Protein AF-A0A4Q4ZUW3-F1 (afdb_monomer)

Sequence (209 aa):
MKPQIAISLSMAIAGAYGASCPPSITAQVPGPYHRGTMQALHKRLLSCPDVRSLDLSVAPEGCSAWPDRWNLPFRLAGGERYPALTSLTLGGYRFDHSDWEDVQPDKYGGILNWINFHGTEKYVRLWMDTPADRRHLRNLELWLEAMDWSALEVLELRGGVEGYFADLAPPHLTGLKHLAVEEGWKQNKSTIPRLLASLPDSVHLQSLA

Mean predicted aligned error: 9.5 Å

pLDDT: mean 78.44, std 19.1, range [25.56, 98.12]

Structure (mmCIF, N/CA/C/O backbone):
data_AF-A0A4Q4ZUW3-F1
#
_entry.id   AF-A0A4Q4ZUW3-F1
#
loop_
_atom_site.group_PDB
_atom_site.id
_atom_site.type_symbol
_atom_site.label_atom_id
_atom_site.label_alt_id
_atom_site.label_comp_id
_atom_site.label_asym_id
_atom_site.label_entity_id
_atom_site.label_seq_id
_atom_site.pdbx_PDB_ins_code
_atom_site.Cartn_x
_atom_site.Cartn_y
_atom_site.Cartn_z
_atom_site.occupancy
_atom_site.B_iso_or_equiv
_atom_site.auth_seq_id
_atom_site.auth_comp_id
_atom_site.auth_asym_id
_atom_site.auth_atom_id
_atom_site.pdbx_PDB_model_num
ATOM 1 N N . MET A 1 1 ? 35.147 -5.598 13.175 1.00 30.64 1 MET A N 1
ATOM 2 C CA . MET A 1 1 ? 34.026 -5.809 14.118 1.00 30.64 1 MET A CA 1
ATOM 3 C C . MET A 1 1 ? 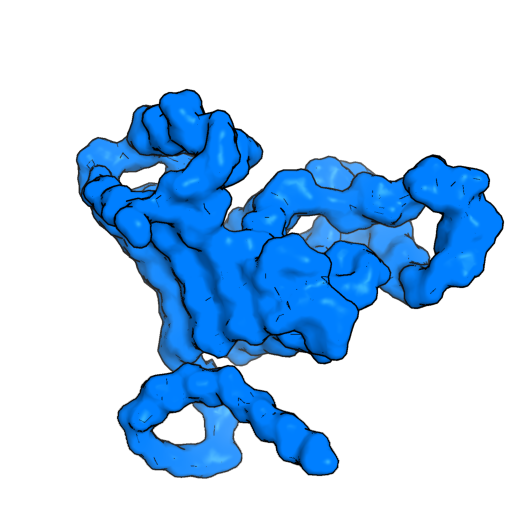32.810 -6.238 13.308 1.00 30.64 1 MET A C 1
ATOM 5 O O . MET A 1 1 ? 32.480 -5.544 12.359 1.00 30.64 1 MET A O 1
ATOM 9 N N . LYS A 1 2 ? 32.223 -7.409 13.587 1.00 25.56 2 LYS A N 1
ATOM 10 C CA . LYS A 1 2 ? 31.008 -7.896 12.905 1.00 25.56 2 LYS A CA 1
ATOM 11 C C . LYS A 1 2 ? 29.787 -7.232 13.557 1.00 25.56 2 LYS A C 1
ATOM 13 O O . LYS A 1 2 ? 29.623 -7.434 14.759 1.00 25.56 2 LYS A O 1
ATOM 18 N N . PRO A 1 3 ? 28.954 -6.466 12.835 1.00 28.84 3 PRO A N 1
ATOM 19 C CA . PRO A 1 3 ? 27.728 -5.941 13.410 1.00 28.84 3 PRO A CA 1
ATOM 20 C C . PRO A 1 3 ? 26.644 -7.025 13.386 1.00 28.84 3 PRO A C 1
ATOM 22 O O . PRO A 1 3 ? 26.459 -7.731 12.393 1.00 28.84 3 PRO A O 1
ATOM 25 N N . GLN A 1 4 ? 25.980 -7.182 14.526 1.00 27.62 4 GLN A N 1
ATOM 26 C CA . GLN A 1 4 ? 24.846 -8.072 14.726 1.00 27.62 4 GLN A CA 1
ATOM 27 C C . GLN A 1 4 ? 23.581 -7.420 14.161 1.00 27.62 4 GLN A C 1
ATOM 29 O O . GLN A 1 4 ? 23.338 -6.230 14.348 1.00 27.62 4 GLN A O 1
ATOM 34 N N . ILE A 1 5 ? 22.786 -8.225 13.463 1.00 33.31 5 ILE A N 1
ATOM 35 C CA . ILE A 1 5 ? 21.422 -7.906 13.048 1.00 33.31 5 ILE A CA 1
ATOM 36 C C . ILE A 1 5 ? 20.584 -7.739 14.320 1.00 33.31 5 ILE A C 1
ATOM 38 O O . ILE A 1 5 ? 20.458 -8.692 15.086 1.00 33.31 5 ILE A O 1
ATOM 42 N N . ALA A 1 6 ? 19.992 -6.567 14.534 1.00 29.17 6 ALA A N 1
ATOM 43 C CA . ALA A 1 6 ? 18.946 -6.388 15.533 1.00 29.17 6 ALA A CA 1
ATOM 44 C C . ALA A 1 6 ? 17.584 -6.454 14.832 1.00 29.17 6 ALA A C 1
ATOM 46 O O . ALA A 1 6 ? 16.955 -5.439 14.556 1.00 29.17 6 ALA A O 1
ATOM 47 N N . ILE A 1 7 ? 17.123 -7.671 14.533 1.00 34.56 7 ILE A N 1
ATOM 48 C CA . ILE A 1 7 ? 15.679 -7.917 14.532 1.00 34.56 7 ILE A CA 1
ATOM 49 C C . ILE A 1 7 ? 15.333 -7.918 16.015 1.00 34.56 7 ILE A C 1
ATOM 51 O O . ILE A 1 7 ? 15.602 -8.902 16.707 1.00 34.56 7 ILE A O 1
ATOM 55 N N . SER A 1 8 ? 14.847 -6.791 16.531 1.00 30.67 8 SER A N 1
ATOM 56 C CA . SER A 1 8 ? 14.329 -6.761 17.892 1.00 30.67 8 SER A CA 1
ATOM 57 C C . SER A 1 8 ? 13.034 -7.564 17.892 1.00 30.67 8 SER A C 1
ATOM 59 O O . SER A 1 8 ? 11.957 -7.051 17.606 1.00 30.67 8 SER A O 1
ATOM 61 N N . LEU A 1 9 ? 13.150 -8.869 18.142 1.00 34.69 9 LEU A N 1
ATOM 62 C CA . LEU A 1 9 ? 12.031 -9.620 18.668 1.00 34.69 9 LEU A CA 1
ATOM 63 C C . LEU A 1 9 ? 11.800 -9.085 20.077 1.00 34.69 9 LEU A C 1
ATOM 65 O O . LEU A 1 9 ? 12.619 -9.320 20.967 1.00 34.69 9 LEU A O 1
ATOM 69 N N . SER A 1 10 ? 10.666 -8.438 20.315 1.00 31.55 10 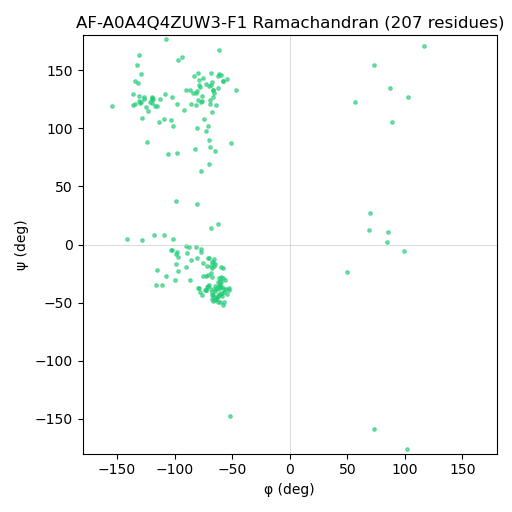SER A N 1
ATOM 70 C CA . SER A 1 10 ? 10.088 -8.422 21.655 1.00 31.55 10 SER A CA 1
ATOM 71 C C . SER A 1 10 ? 9.702 -9.867 21.999 1.00 31.55 10 SER A C 1
ATOM 73 O O . SER A 1 10 ? 8.568 -10.296 21.811 1.00 31.55 10 SER A O 1
ATOM 75 N N . MET A 1 11 ? 10.692 -10.664 22.412 1.00 34.44 11 MET A N 1
ATOM 76 C CA . MET A 1 11 ? 10.509 -12.015 22.923 1.00 34.44 11 MET A CA 1
ATOM 77 C C . MET A 1 11 ? 9.928 -11.924 24.330 1.00 34.44 11 MET A C 1
ATOM 79 O O . MET A 1 11 ? 10.649 -11.656 25.288 1.00 34.44 11 MET A O 1
ATOM 83 N N . ALA A 1 12 ? 8.658 -12.282 24.476 1.00 29.61 12 ALA A N 1
ATOM 84 C CA . ALA A 1 12 ? 8.252 -13.046 25.646 1.00 29.61 12 ALA A CA 1
ATOM 85 C C . ALA A 1 12 ? 8.583 -14.532 25.376 1.00 29.61 12 ALA A C 1
ATOM 87 O O . ALA A 1 12 ? 7.755 -15.292 24.902 1.00 29.61 12 ALA A O 1
ATOM 88 N N . ILE A 1 13 ? 9.858 -14.859 25.621 1.00 39.19 13 ILE A N 1
ATOM 89 C CA . ILE A 1 13 ? 10.461 -16.134 26.056 1.00 39.19 13 ILE A CA 1
ATOM 90 C C . ILE A 1 13 ? 10.252 -17.437 25.235 1.00 39.19 13 ILE A C 1
ATOM 92 O O . ILE A 1 13 ? 9.176 -18.014 25.167 1.00 39.19 13 ILE A O 1
ATOM 96 N N . ALA A 1 14 ? 11.427 -17.971 24.854 1.00 31.58 14 ALA A N 1
ATOM 97 C CA . ALA A 1 14 ? 11.859 -19.375 24.738 1.00 31.58 14 ALA A CA 1
ATOM 98 C C . ALA A 1 14 ? 11.653 -20.153 23.425 1.00 31.58 14 ALA A C 1
ATOM 100 O O . ALA A 1 14 ? 10.629 -20.776 23.190 1.00 31.58 14 ALA A O 1
ATOM 101 N N . GLY A 1 15 ? 12.780 -20.333 22.725 1.00 28.36 15 GLY A N 1
ATOM 102 C CA . GLY A 1 15 ? 13.284 -21.683 22.464 1.00 28.36 15 GLY A CA 1
ATOM 103 C C . GLY A 1 15 ? 13.049 -22.267 21.070 1.00 28.36 15 GLY A C 1
ATOM 104 O O . GLY A 1 15 ? 11.925 -22.449 20.632 1.00 28.36 15 GLY A O 1
ATOM 105 N N . ALA A 1 16 ? 14.163 -22.712 20.485 1.00 32.84 16 ALA A N 1
ATOM 106 C CA . ALA A 1 16 ? 14.294 -23.676 19.393 1.00 32.84 16 ALA A CA 1
ATOM 107 C C . ALA A 1 16 ? 14.225 -23.160 17.945 1.00 32.84 16 ALA A C 1
ATOM 109 O O . ALA A 1 16 ? 13.352 -22.410 17.524 1.00 32.84 16 ALA A O 1
ATOM 110 N N . TYR A 1 17 ? 15.177 -23.675 17.164 1.00 42.12 17 TYR A N 1
ATOM 111 C CA . TYR A 1 17 ? 15.076 -23.895 15.729 1.00 42.12 17 TYR A CA 1
ATOM 112 C C . TYR A 1 17 ? 13.781 -24.667 15.422 1.00 42.12 17 TYR A C 1
ATOM 114 O O . TYR A 1 17 ? 13.750 -25.892 15.377 1.00 42.12 17 TYR A O 1
ATOM 122 N N . GLY A 1 18 ? 12.708 -23.916 15.238 1.00 40.78 18 GLY A N 1
ATOM 123 C CA . GLY A 1 18 ? 11.420 -24.322 14.712 1.00 40.78 18 GLY A CA 1
ATOM 124 C C . GLY A 1 18 ? 10.829 -23.050 14.134 1.00 40.78 18 GLY A C 1
ATOM 125 O O . GLY A 1 18 ? 10.734 -22.043 14.828 1.00 40.78 18 GLY A O 1
ATOM 126 N N . ALA A 1 19 ? 10.559 -23.039 12.834 1.00 55.22 19 ALA A N 1
ATOM 127 C CA . ALA A 1 19 ? 10.111 -21.863 12.105 1.00 55.22 19 ALA A CA 1
ATOM 128 C C . ALA A 1 19 ? 8.675 -21.473 12.503 1.00 55.22 19 ALA A C 1
ATOM 130 O O . ALA A 1 19 ? 7.752 -21.622 11.714 1.00 55.22 19 ALA A O 1
ATOM 131 N N . SER A 1 20 ? 8.465 -20.992 13.728 1.00 69.50 20 SER A N 1
ATOM 132 C CA . SER A 1 20 ? 7.204 -20.369 14.112 1.00 69.50 20 SER A CA 1
ATOM 133 C C . SER A 1 20 ? 7.196 -18.938 13.593 1.00 69.50 20 SER A C 1
ATOM 135 O O . SER A 1 20 ? 8.109 -18.144 13.858 1.00 69.50 20 SER A O 1
ATOM 137 N N . CYS A 1 21 ? 6.172 -18.610 12.824 1.00 81.62 21 CYS A N 1
ATOM 138 C CA . CYS A 1 21 ? 5.954 -17.257 12.359 1.00 81.62 21 CYS A CA 1
ATOM 139 C C . CYS A 1 21 ? 5.556 -16.368 13.539 1.00 81.62 21 CYS A C 1
ATOM 141 O O . CYS A 1 21 ? 4.625 -16.710 14.265 1.00 81.62 21 CYS A O 1
ATOM 143 N N . PRO A 1 22 ? 6.279 -15.261 13.791 1.00 87.50 22 PRO A N 1
ATOM 144 C CA . PRO A 1 22 ? 5.919 -14.365 14.870 1.00 87.50 22 PRO A CA 1
ATOM 145 C C . PRO A 1 22 ? 4.596 -13.674 14.518 1.00 87.50 22 PRO A C 1
ATOM 147 O O . PRO A 1 22 ? 4.361 -13.380 13.345 1.00 87.50 22 PRO A O 1
ATOM 150 N N . PRO A 1 23 ? 3.754 -13.351 15.509 1.00 89.69 23 PRO A N 1
ATOM 151 C CA . PRO A 1 23 ? 2.516 -12.612 15.266 1.00 89.69 23 PRO A CA 1
ATOM 152 C C . PRO A 1 23 ? 2.778 -11.159 14.836 1.00 89.69 23 PRO A C 1
ATOM 154 O O . PRO A 1 23 ? 1.898 -10.520 14.268 1.00 89.69 23 PRO A O 1
ATOM 157 N N . SER A 1 24 ? 3.981 -10.633 15.083 1.00 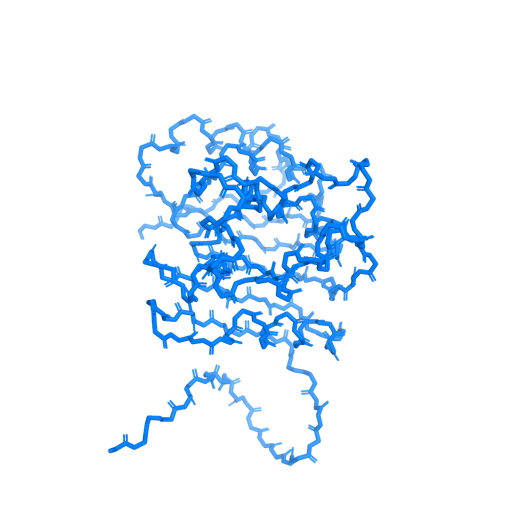92.38 24 SER A N 1
ATOM 158 C CA . SER A 1 24 ? 4.387 -9.277 14.715 1.00 92.38 24 SER A CA 1
ATOM 159 C C . SER A 1 24 ? 5.778 -9.273 14.085 1.00 92.38 24 SER A C 1
ATOM 161 O O . SER A 1 24 ? 6.669 -10.007 14.525 1.00 92.38 24 SER A O 1
ATOM 163 N N . ILE A 1 25 ? 5.966 -8.444 13.061 1.00 91.69 25 ILE A N 1
ATOM 164 C CA . ILE A 1 25 ? 7.249 -8.205 12.404 1.00 91.69 25 ILE A CA 1
ATOM 165 C C . ILE A 1 25 ? 7.595 -6.725 12.540 1.00 91.69 25 ILE A C 1
ATOM 167 O O . ILE A 1 25 ? 6.826 -5.865 12.127 1.00 91.69 25 ILE A O 1
ATOM 171 N N . THR A 1 26 ? 8.793 -6.438 13.044 1.00 90.62 26 THR A N 1
ATOM 172 C CA . THR A 1 26 ? 9.379 -5.095 13.008 1.00 90.62 26 THR A CA 1
ATOM 173 C C . THR A 1 26 ? 10.582 -5.109 12.076 1.00 90.62 26 THR A C 1
ATOM 175 O O . THR A 1 26 ? 11.498 -5.919 12.239 1.00 90.62 26 THR A O 1
ATOM 178 N N . ALA A 1 27 ? 10.576 -4.221 11.088 1.00 85.75 27 ALA A N 1
ATOM 179 C CA . ALA A 1 27 ? 11.617 -4.082 10.087 1.00 85.75 27 ALA A CA 1
ATOM 180 C C . ALA A 1 27 ? 12.068 -2.622 10.012 1.00 85.75 27 ALA A C 1
ATOM 182 O O . ALA A 1 27 ? 11.369 -1.757 9.490 1.00 85.75 27 ALA A O 1
ATOM 183 N N . GLN A 1 28 ? 13.278 -2.363 10.501 1.00 82.31 28 GLN A N 1
ATOM 184 C CA . GLN A 1 28 ? 13.959 -1.101 10.265 1.00 82.31 28 GLN A CA 1
ATOM 185 C C . GLN A 1 28 ? 14.924 -1.289 9.107 1.00 82.31 28 GLN A C 1
ATOM 187 O O . GLN A 1 28 ? 15.810 -2.144 9.150 1.00 82.31 28 GLN A O 1
ATOM 192 N N . VAL A 1 29 ? 14.729 -0.501 8.064 1.00 75.31 29 VAL A N 1
ATOM 193 C CA . VAL A 1 29 ? 15.540 -0.530 6.860 1.00 75.31 29 VAL A CA 1
ATOM 194 C C . VAL A 1 29 ? 16.491 0.666 6.976 1.00 75.31 29 VAL A C 1
ATOM 196 O O . VAL A 1 29 ? 16.051 1.811 6.844 1.00 75.31 29 VAL A O 1
ATOM 199 N N . PRO A 1 30 ? 17.768 0.445 7.345 1.00 64.19 30 PRO A N 1
ATOM 200 C CA . PRO A 1 30 ? 18.739 1.524 7.457 1.00 64.19 30 PRO A CA 1
ATOM 201 C C . PRO A 1 30 ? 19.238 1.863 6.049 1.00 64.19 30 PRO A C 1
ATOM 203 O O . PRO A 1 30 ? 19.309 0.954 5.231 1.00 64.19 30 PRO A O 1
ATOM 206 N N . GLY A 1 31 ? 19.571 3.133 5.786 1.00 59.91 31 GLY A N 1
ATOM 207 C CA . GLY A 1 31 ? 19.818 3.734 4.460 1.00 59.91 31 GLY A CA 1
ATOM 208 C C . GLY A 1 31 ? 20.828 3.043 3.501 1.00 59.91 31 GLY A C 1
ATOM 209 O O . GLY A 1 31 ? 20.952 1.822 3.469 1.00 59.91 31 GLY A O 1
ATOM 210 N N . PRO A 1 32 ? 21.576 3.773 2.652 1.00 51.25 32 PRO A N 1
ATOM 211 C CA . PRO A 1 32 ? 22.003 3.307 1.315 1.00 51.25 32 PRO A CA 1
ATOM 212 C C . PRO A 1 32 ? 23.028 2.151 1.220 1.00 51.25 32 PRO A C 1
ATOM 214 O O . PRO A 1 32 ? 23.556 1.881 0.142 1.00 51.25 32 PRO A O 1
ATOM 217 N N . TYR A 1 33 ? 23.293 1.409 2.296 1.00 53.25 33 TYR A N 1
ATOM 218 C CA . TYR A 1 33 ? 24.292 0.340 2.353 1.00 53.25 33 TYR A CA 1
ATOM 219 C C . TYR A 1 33 ? 23.773 -1.006 2.894 1.00 53.25 33 TYR A C 1
ATOM 221 O O . TYR A 1 33 ? 24.551 -1.957 2.987 1.00 53.25 33 TYR A O 1
ATOM 229 N N . HIS A 1 34 ? 22.473 -1.144 3.186 1.00 55.38 34 HIS A N 1
ATOM 230 C CA . HIS A 1 34 ? 21.898 -2.372 3.757 1.00 55.38 34 HIS A CA 1
ATOM 231 C C . HIS A 1 34 ? 21.093 -3.191 2.744 1.00 55.38 34 HIS A C 1
ATOM 233 O O . HIS A 1 34 ? 19.865 -3.228 2.741 1.00 55.38 34 HIS A O 1
ATOM 239 N N . ARG A 1 35 ? 21.815 -3.918 1.885 1.00 54.41 35 ARG A N 1
ATOM 240 C CA . ARG A 1 35 ? 21.204 -4.800 0.880 1.00 54.41 35 ARG A CA 1
ATOM 241 C C . ARG A 1 35 ? 20.382 -5.920 1.533 1.00 54.41 35 ARG A C 1
ATOM 243 O O . ARG A 1 35 ? 20.868 -6.612 2.422 1.00 54.41 35 ARG A O 1
ATOM 250 N N . GLY A 1 36 ? 19.182 -6.159 1.003 1.00 60.88 36 GLY A N 1
ATOM 251 C CA . GLY A 1 36 ? 18.412 -7.386 1.237 1.00 60.88 36 GLY A CA 1
ATOM 252 C C . GLY A 1 36 ? 17.309 -7.308 2.294 1.00 60.88 36 GLY A C 1
ATOM 253 O O . GLY A 1 36 ? 16.541 -8.259 2.404 1.00 60.88 36 GLY A O 1
ATOM 254 N N . THR A 1 37 ? 17.164 -6.201 3.025 1.00 70.69 37 THR A N 1
ATOM 255 C CA . THR A 1 37 ? 16.157 -6.093 4.096 1.00 70.69 37 THR A CA 1
ATOM 256 C C . THR A 1 37 ? 14.718 -6.141 3.561 1.00 70.69 37 THR A C 1
ATOM 258 O O . THR A 1 37 ? 13.919 -6.929 4.062 1.00 70.69 37 THR A O 1
ATOM 261 N N . MET A 1 38 ? 14.396 -5.406 2.486 1.00 81.12 38 MET A N 1
ATOM 262 C CA . MET A 1 38 ? 13.059 -5.462 1.861 1.00 81.12 38 MET A CA 1
ATOM 263 C C . MET A 1 38 ? 12.758 -6.834 1.249 1.00 81.12 38 MET A C 1
ATOM 265 O O . MET A 1 38 ? 11.654 -7.353 1.388 1.00 81.12 38 MET A O 1
ATOM 269 N N . GLN A 1 39 ? 13.758 -7.473 0.634 1.00 80.94 39 GLN A N 1
ATOM 270 C CA . GLN A 1 39 ? 13.603 -8.813 0.068 1.00 80.94 39 GLN A CA 1
ATOM 271 C C . GLN A 1 39 ? 13.405 -9.877 1.157 1.00 80.94 39 GLN A C 1
ATOM 273 O O . GLN A 1 39 ? 12.614 -10.803 0.980 1.00 80.94 39 GLN A O 1
ATOM 278 N N . ALA A 1 40 ? 14.109 -9.759 2.285 1.00 82.50 40 ALA A N 1
ATOM 279 C CA . ALA A 1 40 ? 13.934 -10.640 3.431 1.00 82.50 40 ALA A CA 1
ATOM 280 C C . ALA A 1 40 ? 12.551 -10.456 4.072 1.00 82.50 40 ALA A C 1
ATOM 282 O O . ALA A 1 40 ? 11.888 -11.453 4.356 1.00 82.50 40 ALA A O 1
ATOM 283 N N . LEU A 1 41 ? 12.092 -9.209 4.233 1.00 87.31 41 LEU A N 1
ATOM 284 C CA . LEU A 1 41 ? 10.750 -8.901 4.728 1.00 87.31 41 LEU A CA 1
ATOM 285 C C . LEU A 1 41 ? 9.667 -9.482 3.813 1.00 87.31 41 LEU A C 1
ATOM 287 O O . LEU A 1 41 ? 8.789 -10.198 4.282 1.00 87.31 41 LEU A O 1
ATOM 291 N N . HIS A 1 42 ? 9.772 -9.250 2.507 1.00 89.75 42 HIS A N 1
ATOM 292 C CA . HIS A 1 42 ? 8.855 -9.800 1.511 1.00 89.75 42 HIS A CA 1
ATOM 293 C C . HIS A 1 42 ? 8.792 -11.333 1.564 1.00 89.75 42 HIS A C 1
ATOM 295 O O . HIS A 1 42 ? 7.715 -11.907 1.707 1.00 89.75 42 HIS A O 1
ATOM 301 N N . LYS A 1 43 ? 9.947 -12.016 1.568 1.00 90.25 43 LYS A N 1
ATOM 302 C CA . LYS A 1 43 ? 10.003 -13.480 1.733 1.00 90.25 43 LYS A CA 1
ATOM 303 C C . LYS A 1 43 ? 9.374 -13.941 3.047 1.00 90.25 43 LYS A C 1
ATOM 305 O O . LYS A 1 43 ? 8.758 -15.005 3.091 1.00 90.25 43 LYS A O 1
ATOM 310 N N . ARG A 1 44 ? 9.532 -13.167 4.124 1.00 90.25 44 ARG A N 1
ATOM 311 C CA . ARG A 1 44 ? 8.933 -13.479 5.423 1.00 90.25 44 ARG A CA 1
ATOM 312 C C . ARG A 1 44 ? 7.413 -13.366 5.371 1.00 90.25 44 ARG A C 1
ATOM 314 O O . ARG A 1 44 ? 6.754 -14.301 5.799 1.00 90.25 44 ARG A O 1
ATOM 321 N N . LEU A 1 45 ? 6.867 -12.292 4.805 1.00 93.19 45 LEU A N 1
ATOM 322 C CA . LEU A 1 45 ? 5.420 -12.111 4.649 1.00 93.19 45 LEU A CA 1
ATOM 323 C C . LEU A 1 45 ? 4.796 -13.202 3.768 1.00 93.19 45 LEU A C 1
ATOM 325 O O . LEU A 1 45 ? 3.741 -13.719 4.109 1.00 93.19 45 LEU A O 1
ATOM 329 N N . LEU A 1 46 ? 5.483 -13.638 2.706 1.00 93.88 46 LEU A N 1
ATOM 330 C CA . LEU A 1 46 ? 5.027 -14.760 1.873 1.00 93.88 46 LEU A CA 1
ATOM 331 C C . LEU A 1 46 ? 5.047 -16.120 2.588 1.00 93.88 46 LEU A C 1
ATOM 333 O O . LEU A 1 46 ? 4.297 -17.019 2.222 1.00 93.88 46 LEU A O 1
ATOM 337 N N . SER A 1 47 ? 5.934 -16.306 3.568 1.00 93.12 47 SER A N 1
ATOM 338 C CA . SER A 1 47 ? 6.106 -17.589 4.268 1.00 93.12 47 SER A CA 1
ATOM 339 C C . SER A 1 47 ? 5.379 -17.66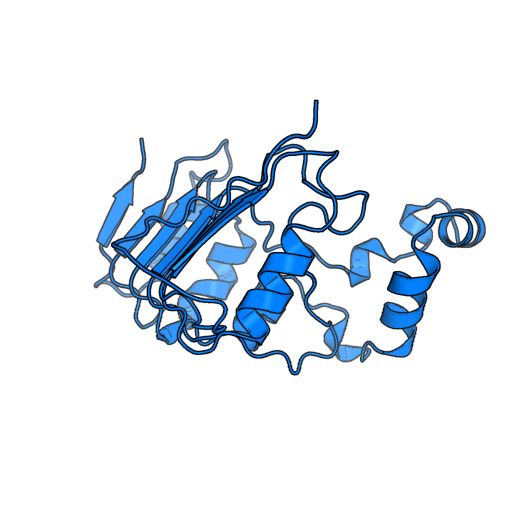4 5.608 1.00 93.12 47 SER A C 1
ATOM 341 O O . SER A 1 47 ? 5.326 -18.741 6.198 1.00 93.12 47 SER A O 1
ATOM 343 N N . CYS A 1 48 ? 4.821 -16.549 6.087 1.00 92.88 48 CYS A N 1
ATOM 344 C CA . CYS A 1 48 ? 4.237 -16.451 7.415 1.00 92.88 48 CYS A CA 1
ATOM 345 C C . CYS A 1 48 ? 2.776 -15.989 7.406 1.00 92.88 48 CYS A C 1
ATOM 347 O O . CYS A 1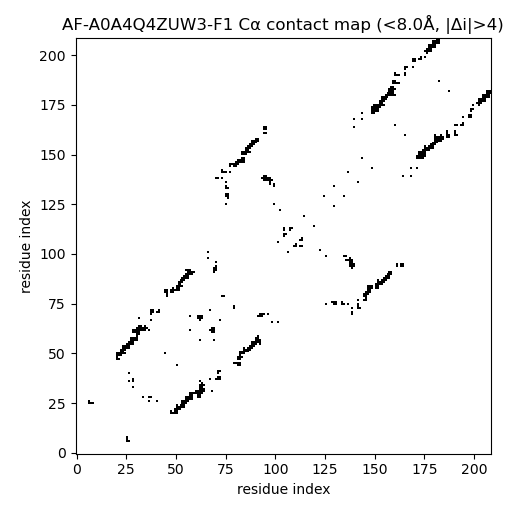 48 ? 2.520 -14.796 7.569 1.00 92.88 48 CYS A O 1
ATOM 349 N N . PRO A 1 49 ? 1.813 -16.924 7.291 1.00 91.00 49 PRO A N 1
ATOM 350 C CA . PRO A 1 49 ? 0.388 -16.596 7.206 1.00 91.00 49 PRO A CA 1
ATOM 351 C C . PRO A 1 49 ? -0.217 -16.102 8.531 1.00 91.00 49 PRO A C 1
ATOM 353 O O . PRO A 1 49 ? -1.266 -15.466 8.519 1.00 91.00 49 PRO A O 1
ATOM 356 N N . ASP A 1 50 ? 0.437 -16.370 9.664 1.00 91.38 50 ASP A N 1
ATOM 357 C CA . ASP A 1 50 ? -0.083 -16.033 10.998 1.00 91.38 50 ASP A CA 1
ATOM 358 C C . ASP A 1 50 ? 0.339 -14.644 11.500 1.00 91.38 50 ASP A C 1
ATOM 360 O O . ASP A 1 50 ? -0.036 -14.241 12.603 1.00 91.38 50 ASP A O 1
ATOM 364 N N . VAL A 1 51 ? 1.134 -13.902 10.722 1.00 94.56 51 VAL A N 1
ATOM 365 C CA . VAL A 1 51 ? 1.534 -12.536 11.089 1.00 94.56 51 VAL A CA 1
ATOM 366 C C . VAL A 1 51 ? 0.298 -11.646 11.068 1.00 94.56 51 VAL A C 1
ATOM 368 O O . VAL A 1 51 ? -0.486 -11.665 10.126 1.00 94.56 51 VAL A O 1
ATOM 371 N N . ARG A 1 52 ? 0.133 -10.842 12.113 1.00 96.44 52 ARG A N 1
ATOM 372 C CA . ARG A 1 52 ? -0.983 -9.903 12.271 1.00 96.44 52 ARG A CA 1
ATOM 373 C C . ARG A 1 52 ? -0.537 -8.451 12.269 1.00 96.44 52 ARG A C 1
ATOM 375 O O . ARG A 1 52 ? -1.344 -7.583 11.948 1.00 96.44 52 ARG A O 1
ATOM 382 N N . SER A 1 53 ? 0.732 -8.194 12.575 1.00 97.19 53 SER A N 1
ATOM 383 C CA . SER A 1 53 ? 1.256 -6.836 12.683 1.00 97.19 53 SER A CA 1
ATOM 384 C C . SER A 1 53 ? 2.558 -6.657 11.913 1.00 97.19 53 SER A C 1
ATOM 386 O O . SER A 1 53 ? 3.444 -7.513 11.970 1.00 97.19 53 SER A O 1
ATOM 388 N N . LEU A 1 54 ? 2.687 -5.519 11.234 1.00 96.12 54 LEU A N 1
ATOM 389 C CA . LEU A 1 54 ? 3.917 -5.087 10.575 1.00 96.12 54 LEU A CA 1
ATOM 390 C C . LEU A 1 54 ? 4.242 -3.643 10.968 1.00 96.12 54 LEU A C 1
ATOM 392 O O . LEU A 1 54 ? 3.454 -2.752 10.677 1.00 96.12 54 LEU A O 1
ATOM 396 N N . ASP A 1 55 ? 5.416 -3.413 11.556 1.00 95.12 55 ASP A N 1
ATOM 397 C CA . ASP A 1 55 ? 6.030 -2.083 11.670 1.00 95.12 55 ASP A CA 1
ATOM 398 C C . ASP A 1 55 ? 7.238 -2.022 10.734 1.00 95.12 55 ASP A C 1
ATOM 400 O O . ASP A 1 55 ? 8.256 -2.681 10.964 1.00 95.12 55 ASP A O 1
ATOM 404 N N . LEU A 1 56 ? 7.100 -1.270 9.646 1.00 91.00 56 LEU A N 1
ATOM 405 C CA . LEU A 1 56 ? 8.130 -1.060 8.642 1.00 91.00 56 LEU A CA 1
ATOM 406 C C . LEU A 1 56 ? 8.542 0.411 8.635 1.00 91.00 56 LEU A C 1
ATOM 408 O O . LEU A 1 56 ? 7.750 1.287 8.307 1.00 91.00 56 LEU A O 1
ATOM 412 N N . SER A 1 57 ? 9.814 0.674 8.914 1.00 87.69 57 SER A N 1
ATOM 413 C CA . SER A 1 57 ? 10.399 2.014 8.832 1.00 87.69 57 SER A CA 1
ATOM 414 C C . SER A 1 57 ? 11.589 2.017 7.874 1.00 87.69 57 SER A C 1
ATOM 416 O O . SER A 1 57 ? 12.608 1.373 8.130 1.00 87.69 57 SER A O 1
ATOM 418 N N . VAL A 1 58 ? 11.457 2.743 6.766 1.00 82.25 58 VAL A N 1
ATOM 419 C CA . VAL A 1 58 ? 12.465 2.915 5.718 1.00 82.25 58 VAL A CA 1
ATOM 420 C C . VAL A 1 58 ? 13.127 4.281 5.875 1.00 82.25 58 VAL A C 1
ATOM 422 O O . VAL A 1 58 ? 12.450 5.306 5.922 1.00 82.25 58 VAL A O 1
ATOM 425 N N . ALA A 1 59 ? 14.459 4.306 5.945 1.00 73.69 59 ALA A N 1
ATOM 426 C CA . ALA A 1 59 ? 15.206 5.557 6.027 1.00 73.69 59 ALA A CA 1
ATOM 427 C C . ALA A 1 59 ? 14.979 6.455 4.785 1.00 73.69 59 ALA A C 1
ATOM 429 O O . ALA A 1 59 ? 14.864 5.926 3.671 1.00 73.69 59 ALA A O 1
ATOM 430 N N . PRO A 1 60 ? 14.986 7.798 4.934 1.00 65.81 60 PRO A N 1
ATOM 431 C CA . PRO A 1 60 ? 14.774 8.742 3.829 1.00 65.81 60 PRO A CA 1
ATOM 432 C C . PRO A 1 60 ? 15.703 8.508 2.634 1.00 65.81 60 PRO A C 1
ATOM 434 O O . PRO A 1 60 ? 15.294 8.611 1.479 1.00 65.81 60 PRO A O 1
ATOM 437 N N . GLU A 1 61 ? 16.953 8.134 2.901 1.00 58.81 61 GLU A N 1
ATOM 438 C CA . GLU A 1 61 ? 17.978 7.899 1.886 1.00 58.81 61 GLU A CA 1
ATOM 439 C C . GLU A 1 61 ? 17.741 6.621 1.055 1.00 58.81 61 GLU A C 1
ATOM 441 O O . GLU A 1 61 ? 18.386 6.429 0.016 1.00 58.81 61 GLU A O 1
ATOM 446 N N . GLY A 1 62 ? 16.802 5.765 1.475 1.00 57.31 62 GLY A N 1
ATOM 447 C CA . GLY A 1 62 ? 16.495 4.490 0.834 1.00 57.31 62 GLY A CA 1
ATOM 448 C C . GLY A 1 62 ? 17.565 3.436 1.090 1.00 57.31 62 GLY A C 1
ATOM 449 O O . GLY A 1 62 ? 18.723 3.737 1.369 1.00 57.31 62 GLY A O 1
ATOM 450 N N . CYS A 1 63 ? 17.175 2.168 1.033 1.00 53.12 63 CYS A N 1
ATOM 451 C CA . CYS A 1 63 ? 17.944 1.102 1.681 1.00 53.12 63 CYS A CA 1
ATOM 452 C C . CYS A 1 63 ? 18.513 0.043 0.743 1.00 53.12 63 CYS A C 1
ATOM 454 O O . CYS A 1 63 ? 19.064 -0.961 1.186 1.00 53.12 63 CYS A O 1
ATOM 456 N N . SER A 1 64 ? 18.423 0.242 -0.564 1.00 49.97 64 SER A N 1
ATOM 457 C CA . SER A 1 64 ? 19.061 -0.650 -1.524 1.00 49.97 64 SER A CA 1
ATOM 458 C C . SER A 1 64 ? 19.858 0.141 -2.548 1.00 49.97 64 SER A C 1
ATOM 460 O O . SER A 1 64 ? 19.665 1.339 -2.759 1.00 49.97 64 SER A O 1
ATOM 462 N N . ALA A 1 65 ? 20.753 -0.551 -3.251 1.00 49.88 65 ALA A N 1
ATOM 463 C CA . ALA A 1 65 ? 21.141 -0.049 -4.557 1.00 49.88 65 ALA A CA 1
ATOM 464 C C . ALA A 1 65 ? 19.860 0.140 -5.384 1.00 49.88 65 ALA A C 1
ATOM 466 O O . ALA A 1 65 ? 18.910 -0.636 -5.257 1.00 49.88 65 ALA A O 1
ATOM 467 N N . TRP A 1 66 ? 19.826 1.200 -6.186 1.00 50.38 66 TRP A N 1
ATOM 468 C CA . TRP A 1 66 ? 18.750 1.410 -7.150 1.00 50.38 66 TRP A CA 1
ATOM 469 C C . TRP A 1 66 ? 18.498 0.093 -7.930 1.00 50.38 66 TRP A C 1
ATOM 471 O O . TRP A 1 66 ? 19.491 -0.529 -8.328 1.00 50.38 66 TRP A O 1
ATOM 481 N N . PRO A 1 67 ? 17.243 -0.376 -8.098 1.00 52.28 67 PRO A N 1
ATOM 482 C CA . PRO A 1 67 ? 15.967 0.348 -7.936 1.00 52.28 67 PRO A CA 1
ATOM 483 C C . PRO A 1 67 ? 15.194 0.164 -6.610 1.00 52.28 67 PRO A C 1
ATOM 485 O O . PRO A 1 67 ? 14.339 0.989 -6.321 1.00 52.28 67 PRO A O 1
ATOM 488 N N . ASP A 1 68 ? 15.469 -0.856 -5.789 1.00 56.25 68 ASP A N 1
ATOM 489 C CA . ASP A 1 68 ? 14.537 -1.347 -4.734 1.00 56.25 68 ASP A CA 1
ATOM 490 C C . ASP A 1 68 ? 14.521 -0.534 -3.419 1.00 56.25 68 ASP A C 1
ATOM 492 O O . ASP A 1 68 ? 14.464 -1.078 -2.311 1.00 56.25 68 ASP A O 1
ATOM 496 N N . ARG A 1 69 ? 14.701 0.784 -3.516 1.00 63.66 69 ARG A N 1
ATOM 497 C CA . ARG A 1 69 ? 15.173 1.605 -2.394 1.00 63.66 69 ARG A CA 1
ATOM 498 C C . ARG A 1 69 ? 14.140 1.784 -1.282 1.00 63.66 69 ARG A C 1
ATOM 500 O O . ARG A 1 69 ? 14.558 2.001 -0.143 1.00 63.66 69 ARG A O 1
ATOM 507 N N . TRP A 1 70 ? 12.845 1.689 -1.593 1.00 68.50 70 TRP A N 1
ATOM 508 C CA . TRP A 1 70 ? 11.767 2.057 -0.662 1.00 68.50 70 TRP A CA 1
ATOM 509 C C . TRP A 1 70 ? 10.528 1.152 -0.688 1.00 68.50 70 TRP A C 1
ATOM 511 O O . TRP A 1 70 ? 9.552 1.447 -0.003 1.00 68.50 70 TRP A O 1
ATOM 521 N N . ASN A 1 71 ? 10.539 0.067 -1.463 1.00 78.06 71 ASN A N 1
ATOM 522 C CA . ASN A 1 71 ? 9.342 -0.721 -1.742 1.00 78.06 71 ASN A CA 1
ATOM 523 C C . ASN A 1 71 ? 9.554 -2.226 -1.579 1.00 78.06 71 ASN A C 1
ATOM 525 O O . ASN A 1 71 ? 10.670 -2.742 -1.658 1.00 78.06 71 ASN A O 1
ATOM 529 N N . LEU A 1 72 ? 8.460 -2.935 -1.296 1.00 87.38 72 LEU A N 1
ATOM 530 C CA . LEU A 1 72 ? 8.468 -4.392 -1.304 1.00 87.38 72 LEU A CA 1
ATOM 531 C C . LEU A 1 72 ? 8.598 -4.852 -2.766 1.00 87.38 72 LEU A C 1
ATOM 533 O O . LEU A 1 72 ? 7.932 -4.281 -3.630 1.00 87.38 72 LEU A O 1
ATOM 537 N N . PRO A 1 73 ? 9.440 -5.858 -3.061 1.00 85.00 73 PRO A N 1
ATOM 538 C CA . PRO A 1 73 ? 9.697 -6.322 -4.422 1.00 85.00 73 PRO A CA 1
ATOM 539 C C . PRO A 1 73 ? 8.546 -7.196 -4.942 1.00 85.00 73 PRO A C 1
ATOM 541 O O . PRO A 1 73 ? 8.731 -8.386 -5.189 1.00 85.00 73 PRO A O 1
ATOM 544 N N . PHE A 1 74 ? 7.354 -6.611 -5.071 1.00 87.44 74 PHE A N 1
ATOM 545 C CA . PHE A 1 74 ? 6.186 -7.295 -5.610 1.00 87.44 74 PHE A CA 1
ATOM 546 C C . PHE A 1 74 ? 6.415 -7.727 -7.056 1.00 87.44 74 PHE A C 1
ATOM 548 O O . PHE A 1 74 ? 7.029 -7.023 -7.863 1.00 87.44 74 PHE A O 1
ATOM 555 N N . ARG A 1 75 ? 5.860 -8.878 -7.423 1.00 86.75 75 ARG A N 1
ATOM 556 C CA . ARG A 1 75 ? 5.833 -9.316 -8.817 1.00 86.75 75 ARG A CA 1
ATOM 557 C C . ARG A 1 75 ? 4.759 -8.544 -9.567 1.00 86.75 75 ARG A C 1
ATOM 559 O O . ARG A 1 75 ? 3.579 -8.676 -9.260 1.00 86.75 75 ARG A O 1
ATOM 566 N N . LEU A 1 76 ? 5.139 -7.844 -10.639 1.00 86.31 76 LEU A N 1
ATOM 567 C CA . LEU A 1 76 ? 4.162 -7.187 -11.517 1.00 86.31 76 LEU A CA 1
ATOM 568 C C . LEU A 1 76 ? 3.153 -8.169 -12.115 1.00 86.31 76 LEU A C 1
ATOM 570 O O . LEU A 1 76 ? 2.014 -7.790 -12.340 1.00 86.31 76 LEU A O 1
ATOM 574 N N . ALA A 1 77 ? 3.523 -9.436 -12.319 1.00 84.69 77 ALA A N 1
ATOM 575 C CA . ALA A 1 77 ? 2.595 -10.486 -12.748 1.00 84.69 77 ALA A CA 1
ATOM 576 C C . ALA A 1 77 ? 1.508 -10.830 -11.702 1.00 84.69 77 ALA A C 1
ATOM 578 O O . ALA A 1 77 ? 0.544 -11.514 -12.035 1.00 84.69 77 ALA A O 1
ATOM 579 N N . GLY A 1 78 ? 1.646 -10.362 -10.457 1.00 85.88 78 GLY A N 1
ATOM 580 C CA . GLY A 1 78 ? 0.756 -10.684 -9.346 1.00 85.88 78 GLY A CA 1
ATOM 581 C C . GLY A 1 78 ? 0.937 -12.115 -8.827 1.00 85.88 78 GLY A C 1
ATOM 582 O O . GLY A 1 78 ? 1.975 -12.755 -9.021 1.00 85.88 78 GLY A O 1
ATOM 583 N N . GLY A 1 79 ? -0.097 -12.617 -8.145 1.00 86.94 79 GLY A N 1
ATOM 584 C CA . GLY A 1 79 ? -0.147 -13.981 -7.597 1.00 86.94 79 GLY A CA 1
ATOM 585 C C . GLY A 1 79 ? 0.510 -14.149 -6.225 1.00 86.94 79 GLY A C 1
ATOM 586 O O . GLY A 1 79 ? 0.541 -15.253 -5.685 1.00 86.94 79 GLY A O 1
ATOM 587 N N . GLU A 1 80 ? 1.018 -13.065 -5.651 1.00 92.06 80 GLU A N 1
ATOM 588 C CA . GLU A 1 80 ? 1.561 -13.038 -4.298 1.00 92.06 80 GLU A CA 1
ATOM 589 C C . GLU A 1 80 ? 0.435 -12.867 -3.279 1.00 92.06 80 GLU A C 1
ATOM 591 O O . GLU A 1 80 ? -0.573 -12.213 -3.552 1.00 92.06 80 GLU A O 1
ATOM 596 N N . ARG A 1 81 ? 0.588 -13.497 -2.111 1.00 95.62 81 ARG A N 1
ATOM 597 C CA . ARG A 1 81 ? -0.378 -13.424 -1.015 1.00 95.62 81 ARG A CA 1
ATOM 598 C C . ARG A 1 81 ? 0.353 -13.232 0.302 1.00 95.62 81 ARG A C 1
ATOM 600 O O . ARG A 1 81 ? 1.179 -14.055 0.689 1.00 95.62 81 ARG A O 1
ATOM 607 N N . TYR A 1 82 ? 0.043 -12.135 0.966 1.00 95.69 82 TYR A N 1
ATOM 608 C CA . TYR A 1 82 ? 0.460 -11.813 2.316 1.00 95.69 82 TYR A CA 1
ATOM 609 C C . TYR A 1 82 ? -0.642 -12.173 3.313 1.00 95.69 82 TYR A C 1
ATOM 611 O O . TYR A 1 82 ? -1.814 -12.273 2.940 1.00 95.69 82 TYR A O 1
ATOM 619 N N . PRO A 1 83 ? -0.280 -12.354 4.590 1.00 95.81 83 PRO A N 1
ATOM 620 C CA . PRO A 1 83 ? -1.252 -12.484 5.662 1.00 95.81 83 PRO A CA 1
ATOM 621 C C . PRO A 1 83 ? -2.136 -11.238 5.768 1.00 95.81 83 PRO A C 1
ATOM 623 O O . PRO A 1 83 ? -1.674 -10.117 5.561 1.00 95.81 83 PRO A O 1
ATOM 626 N N . ALA A 1 84 ? -3.399 -11.441 6.140 1.00 96.31 84 ALA A N 1
ATOM 627 C CA . ALA A 1 84 ? -4.316 -10.358 6.471 1.00 96.31 84 ALA A CA 1
ATOM 628 C C . ALA A 1 84 ? -3.894 -9.724 7.806 1.00 96.31 84 ALA A C 1
ATOM 630 O O . ALA A 1 84 ? -4.115 -10.291 8.886 1.00 96.31 84 ALA A O 1
ATOM 631 N N . LEU A 1 85 ? -3.233 -8.572 7.711 1.00 97.75 85 LEU A N 1
ATOM 632 C CA . LEU A 1 85 ? -2.755 -7.824 8.864 1.00 97.75 85 LEU A CA 1
ATOM 633 C C . LEU A 1 85 ? -3.917 -7.104 9.549 1.00 97.75 85 LEU A C 1
ATOM 635 O O . LEU A 1 85 ? -4.803 -6.570 8.893 1.00 97.75 85 LEU A O 1
ATOM 639 N N . THR A 1 86 ? -3.868 -7.050 10.875 1.00 98.06 86 THR A N 1
ATOM 640 C CA . THR A 1 86 ? -4.769 -6.235 11.698 1.00 98.06 86 THR A CA 1
ATOM 641 C C . THR A 1 86 ? -4.132 -4.902 12.082 1.00 98.06 86 THR A C 1
ATOM 643 O O . THR A 1 86 ? -4.848 -3.957 12.403 1.00 98.06 86 THR A O 1
ATOM 646 N N . SER A 1 87 ? -2.796 -4.816 12.064 1.00 98.12 87 SER A N 1
ATOM 647 C CA . SER A 1 87 ? -2.044 -3.598 12.373 1.00 98.12 87 SER A CA 1
ATOM 648 C C . SER A 1 87 ? -0.909 -3.375 11.375 1.00 98.12 87 SER A C 1
ATOM 650 O O . SER A 1 87 ? -0.109 -4.277 11.111 1.00 98.12 87 SER A O 1
ATOM 652 N N . LEU A 1 88 ? -0.839 -2.168 10.823 1.00 97.50 88 LEU A N 1
ATOM 653 C CA . LEU A 1 88 ? 0.175 -1.770 9.857 1.00 97.50 88 LEU A CA 1
ATOM 654 C C . LEU A 1 88 ? 0.731 -0.396 10.212 1.00 97.50 88 LEU A C 1
ATOM 656 O O . LEU A 1 88 ? 0.008 0.594 10.216 1.00 97.50 88 LEU A O 1
ATOM 660 N N . THR A 1 89 ? 2.035 -0.338 10.440 1.00 96.00 89 THR A N 1
ATOM 661 C CA . THR A 1 89 ? 2.777 0.894 10.673 1.00 96.00 89 THR A CA 1
ATOM 662 C C . THR A 1 89 ? 3.822 1.057 9.582 1.00 96.00 89 THR A C 1
ATOM 664 O O . THR A 1 89 ? 4.630 0.156 9.342 1.00 96.00 89 THR A O 1
ATOM 667 N N . LEU A 1 90 ? 3.801 2.202 8.904 1.00 92.62 90 LEU A N 1
ATOM 668 C CA . LEU A 1 90 ? 4.662 2.490 7.765 1.00 92.62 90 LEU A CA 1
ATOM 669 C C . LEU A 1 90 ? 5.338 3.841 7.915 1.00 92.62 90 LEU A C 1
ATOM 671 O O . LEU A 1 90 ? 4.667 4.858 8.011 1.00 92.62 90 LEU A O 1
ATOM 675 N N . GLY A 1 91 ? 6.667 3.854 7.863 1.00 88.56 91 GLY A N 1
ATOM 676 C CA . GLY A 1 91 ? 7.476 5.060 7.725 1.00 88.56 91 GLY A CA 1
ATOM 677 C C . GLY A 1 91 ? 8.319 5.010 6.462 1.00 88.56 91 GLY A C 1
ATOM 678 O O . GLY A 1 91 ? 9.061 4.053 6.259 1.00 88.56 91 GLY A O 1
ATOM 679 N N . GLY A 1 92 ? 8.206 6.027 5.606 1.00 81.94 92 GLY A N 1
ATOM 680 C CA . GLY A 1 92 ? 9.046 6.165 4.406 1.00 81.94 92 GLY A CA 1
ATOM 681 C C . GLY A 1 92 ? 8.799 5.135 3.291 1.00 81.94 92 GLY A C 1
ATOM 682 O O . GLY A 1 92 ? 9.618 5.030 2.376 1.00 81.94 92 GLY A O 1
ATOM 683 N N . TYR A 1 93 ? 7.703 4.369 3.354 1.00 87.12 93 TYR A N 1
ATOM 684 C CA . TYR A 1 93 ? 7.277 3.487 2.262 1.00 87.12 93 TYR A CA 1
ATOM 685 C C . TYR A 1 93 ? 6.714 4.307 1.096 1.00 87.12 93 TYR A C 1
ATOM 687 O O . TYR A 1 93 ? 5.956 5.242 1.333 1.00 87.12 93 TYR A O 1
ATOM 695 N N . ARG A 1 94 ? 7.053 3.940 -0.148 1.00 85.81 94 ARG A N 1
ATOM 696 C CA . ARG A 1 94 ? 6.605 4.659 -1.354 1.00 85.81 94 ARG A CA 1
ATOM 697 C C . ARG A 1 94 ? 5.473 3.941 -2.082 1.00 85.81 94 ARG A C 1
ATOM 699 O O . ARG A 1 94 ? 5.713 2.929 -2.749 1.00 85.81 94 ARG A O 1
ATOM 706 N N . PHE A 1 95 ? 4.261 4.481 -1.995 1.00 89.88 95 PHE A N 1
ATOM 707 C CA . PHE A 1 95 ? 3.066 3.890 -2.609 1.00 89.88 95 PHE A CA 1
ATOM 708 C C . PHE A 1 95 ? 2.972 4.165 -4.113 1.00 89.88 95 PHE A C 1
ATOM 710 O O . PHE A 1 95 ? 2.562 3.286 -4.870 1.00 89.88 95 PHE A O 1
ATOM 717 N N . ASP A 1 96 ? 3.380 5.356 -4.548 1.00 89.38 96 ASP A N 1
ATOM 718 C CA . ASP A 1 96 ? 3.266 5.824 -5.932 1.00 89.38 96 ASP A CA 1
ATOM 719 C C . ASP A 1 96 ? 4.303 5.262 -6.918 1.00 89.38 96 ASP A C 1
ATOM 721 O O . ASP A 1 96 ? 4.250 5.565 -8.113 1.00 89.38 96 ASP A O 1
ATOM 725 N N . HIS A 1 97 ? 5.260 4.473 -6.434 1.00 86.88 97 HIS A N 1
ATOM 726 C CA . HIS A 1 97 ? 6.389 4.010 -7.231 1.00 86.88 97 HIS A CA 1
ATOM 727 C C . HIS A 1 97 ? 6.015 2.843 -8.157 1.00 86.88 97 HIS A C 1
ATOM 729 O O . HIS A 1 97 ? 5.243 1.957 -7.790 1.00 86.88 97 HIS A O 1
ATOM 735 N N . SER A 1 98 ? 6.578 2.867 -9.371 1.00 87.12 98 SER A N 1
ATOM 736 C CA . SER A 1 98 ? 6.385 1.860 -10.415 1.00 87.12 98 SER A CA 1
ATOM 737 C C . SER A 1 98 ? 7.725 1.296 -10.885 1.00 87.12 98 SER A C 1
ATOM 739 O O . SER A 1 98 ? 8.549 1.997 -11.481 1.00 87.12 98 SER A O 1
ATOM 741 N N . ASP A 1 99 ? 7.899 -0.012 -10.697 1.00 81.00 99 ASP A N 1
ATOM 742 C CA . ASP A 1 99 ? 9.041 -0.762 -11.227 1.00 81.00 99 ASP A CA 1
ATOM 743 C C . ASP A 1 99 ? 9.102 -0.708 -12.766 1.00 81.00 99 ASP A C 1
ATOM 745 O O . ASP A 1 99 ? 10.189 -0.717 -13.350 1.00 81.00 99 ASP A O 1
ATOM 749 N N . TRP A 1 100 ? 7.946 -0.616 -13.437 1.00 84.12 100 TRP A N 1
ATOM 750 C CA . TRP A 1 100 ? 7.882 -0.538 -14.897 1.00 84.12 100 TRP A CA 1
ATOM 751 C C . TRP A 1 100 ? 8.348 0.818 -15.440 1.00 84.12 100 TRP A C 1
ATOM 753 O O . TRP A 1 100 ? 9.031 0.890 -16.466 1.00 84.12 100 TRP A O 1
ATOM 763 N N . GLU A 1 101 ? 7.995 1.911 -14.763 1.00 83.12 101 GLU A N 1
ATOM 764 C CA . GLU A 1 101 ? 8.478 3.237 -15.147 1.00 83.12 101 GLU A CA 1
ATOM 765 C C . GLU A 1 101 ? 9.997 3.338 -14.962 1.00 83.12 101 GLU A C 1
ATOM 767 O O . GLU A 1 101 ? 10.677 4.012 -15.733 1.00 83.12 101 GLU A O 1
ATOM 772 N N . ASP A 1 102 ? 10.556 2.699 -13.937 1.00 76.81 102 ASP A N 1
ATOM 773 C CA . ASP A 1 102 ? 11.988 2.747 -13.621 1.00 76.81 102 ASP A CA 1
ATOM 774 C C . ASP A 1 102 ? 12.867 1.953 -14.583 1.00 76.81 102 ASP A C 1
ATOM 776 O O . ASP A 1 102 ? 14.023 2.323 -14.815 1.00 76.81 102 ASP A O 1
ATOM 780 N N . VAL A 1 103 ? 12.308 0.919 -15.208 1.00 75.31 103 VAL A N 1
ATOM 781 C CA . VAL A 1 103 ? 13.016 0.110 -16.201 1.00 75.31 103 VAL A CA 1
ATOM 782 C C . VAL A 1 103 ? 13.031 0.735 -17.604 1.00 75.31 103 VAL A C 1
ATOM 784 O O . VAL A 1 103 ? 13.650 0.177 -18.506 1.00 75.31 103 VAL A O 1
ATOM 787 N N . GLN A 1 104 ? 12.406 1.892 -17.837 1.00 77.62 104 GLN A N 1
ATOM 788 C CA . GLN A 1 104 ? 12.397 2.487 -19.178 1.00 77.62 104 GLN A CA 1
ATOM 789 C C . GLN A 1 104 ? 13.804 2.947 -19.621 1.00 77.62 104 GLN A C 1
ATOM 791 O O . GLN A 1 104 ? 14.430 3.737 -18.908 1.00 77.62 104 GLN A O 1
ATOM 796 N N . PRO A 1 105 ? 14.307 2.516 -20.801 1.00 70.69 105 PRO A N 1
ATOM 797 C CA . PRO A 1 105 ? 15.648 2.861 -21.289 1.00 70.69 105 PRO A CA 1
ATOM 798 C C . PRO A 1 105 ? 15.922 4.367 -21.389 1.00 70.69 105 PRO A C 1
ATOM 800 O O . PRO A 1 105 ? 17.058 4.805 -21.191 1.00 70.69 105 PRO A O 1
ATOM 803 N N . ASP A 1 106 ? 14.887 5.165 -21.652 1.00 74.94 106 ASP A N 1
ATOM 804 C CA . ASP A 1 106 ? 14.993 6.621 -21.790 1.00 74.94 106 ASP A CA 1
ATOM 805 C C . ASP A 1 106 ? 15.493 7.297 -20.506 1.00 74.94 106 ASP A C 1
ATOM 807 O O . ASP A 1 106 ? 16.218 8.291 -20.576 1.00 74.94 106 ASP A O 1
ATOM 811 N N . LYS A 1 107 ? 15.226 6.709 -19.329 1.00 72.19 107 LYS A N 1
ATOM 812 C CA . LYS A 1 107 ? 15.752 7.198 -18.042 1.00 72.19 107 LYS A CA 1
ATOM 813 C C . LYS A 1 107 ? 17.279 7.066 -17.913 1.00 72.19 107 LYS A C 1
ATOM 815 O O . LYS A 1 107 ? 17.863 7.706 -17.043 1.00 72.19 107 LYS A O 1
ATOM 820 N N . TYR A 1 108 ? 17.934 6.287 -18.778 1.00 69.19 108 TYR A N 1
ATOM 821 C CA . TYR A 1 108 ? 19.385 6.027 -18.750 1.00 69.19 108 TYR A CA 1
ATOM 822 C C . TYR A 1 108 ? 20.128 6.707 -19.901 1.00 69.19 108 TYR A C 1
ATOM 824 O O . TYR A 1 108 ? 21.314 6.456 -20.111 1.00 69.19 108 TYR A O 1
ATOM 832 N N . GLY A 1 109 ? 19.453 7.558 -20.679 1.00 72.75 109 GLY A N 1
ATOM 833 C CA . GLY A 1 109 ? 20.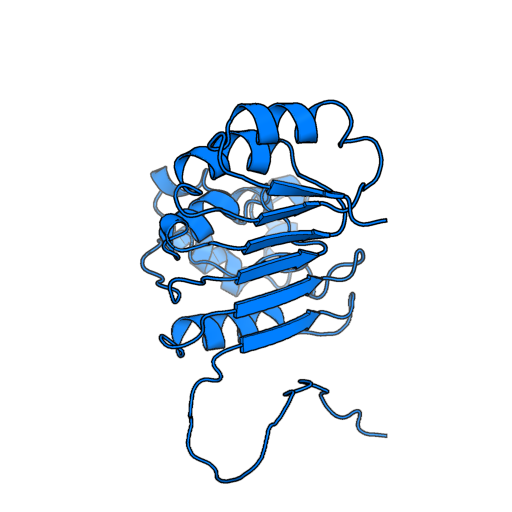036 8.115 -21.899 1.00 72.75 109 GLY A CA 1
ATOM 834 C C . GLY A 1 109 ? 20.204 7.064 -23.001 1.00 72.75 109 GLY A C 1
ATOM 835 O O . GLY A 1 109 ? 21.100 7.189 -23.834 1.00 72.75 109 GLY A O 1
ATOM 836 N N . GLY A 1 110 ? 19.364 6.021 -22.991 1.00 73.50 110 GLY A N 1
ATOM 837 C CA . GLY A 1 110 ? 19.271 5.018 -24.048 1.00 73.50 110 GLY A CA 1
ATOM 838 C C . GLY A 1 110 ? 19.646 3.596 -23.627 1.00 73.50 110 GLY A C 1
ATOM 839 O O . GLY A 1 110 ? 20.181 3.332 -22.549 1.00 73.50 110 GLY A O 1
ATOM 840 N N . ILE A 1 111 ? 19.372 2.656 -24.535 1.00 74.38 111 ILE A N 1
ATOM 841 C CA . ILE A 1 111 ? 19.460 1.211 -24.283 1.00 74.38 111 ILE A CA 1
ATOM 842 C C . ILE A 1 111 ? 20.869 0.730 -23.906 1.00 74.38 111 ILE A C 1
ATOM 844 O O . ILE A 1 111 ? 20.999 -0.148 -23.064 1.00 74.38 111 ILE A O 1
ATOM 848 N N . LEU A 1 112 ? 21.937 1.321 -24.456 1.00 75.12 112 LEU A N 1
ATOM 849 C CA . LEU A 1 112 ? 23.314 0.897 -24.154 1.00 75.12 112 LEU A CA 1
ATOM 850 C C . LEU A 1 112 ? 23.710 1.198 -22.701 1.00 75.12 112 LEU A C 1
ATOM 852 O O . LEU A 1 112 ? 24.314 0.359 -22.037 1.00 75.12 112 LEU A O 1
ATOM 856 N N . ASN A 1 113 ? 23.326 2.366 -22.187 1.00 70.06 113 ASN A N 1
ATOM 857 C CA . ASN A 1 113 ? 23.568 2.740 -20.793 1.00 70.06 113 ASN A CA 1
ATOM 858 C C . ASN A 1 113 ? 22.685 1.938 -19.834 1.00 70.06 113 ASN A C 1
ATOM 860 O O . ASN A 1 113 ? 23.139 1.555 -18.759 1.00 70.06 113 ASN A O 1
ATOM 864 N N . TRP A 1 114 ? 21.452 1.641 -20.245 1.00 71.19 114 TRP A N 1
ATOM 865 C CA . TRP A 1 114 ? 20.551 0.761 -19.506 1.00 71.19 114 TRP A CA 1
ATOM 866 C C . TRP A 1 114 ? 21.104 -0.671 -19.391 1.00 71.19 114 TRP A C 1
ATOM 868 O O . TRP A 1 114 ? 21.116 -1.224 -18.296 1.00 71.19 114 TRP A O 1
ATOM 878 N N . ILE A 1 115 ? 21.637 -1.255 -20.478 1.00 70.31 115 ILE A N 1
ATOM 879 C CA . ILE A 1 115 ? 22.251 -2.602 -20.473 1.00 70.31 115 ILE A CA 1
ATOM 880 C C . ILE A 1 115 ? 23.511 -2.635 -19.597 1.00 70.31 115 ILE A C 1
ATOM 882 O O . ILE A 1 115 ? 23.739 -3.609 -18.881 1.00 70.31 115 ILE A O 1
ATOM 886 N N . ASN A 1 116 ? 24.329 -1.578 -19.644 1.00 68.19 116 ASN A N 1
ATOM 887 C CA . ASN A 1 116 ? 25.547 -1.468 -18.834 1.00 68.19 116 ASN A CA 1
ATOM 888 C C . ASN A 1 116 ? 25.260 -1.270 -17.336 1.00 68.19 116 ASN A C 1
ATOM 890 O O . ASN A 1 116 ? 26.167 -1.389 -16.510 1.00 68.19 116 ASN A O 1
ATOM 894 N N . PHE A 1 117 ? 24.011 -0.985 -16.964 1.00 66.62 117 PHE A N 1
ATOM 895 C CA . PHE A 1 117 ? 23.587 -0.941 -15.577 1.00 66.62 117 PHE A CA 1
ATOM 896 C C . PHE A 1 117 ? 23.389 -2.372 -15.038 1.00 66.62 117 PHE A C 1
ATOM 898 O O . PHE A 1 117 ? 22.762 -3.209 -15.681 1.00 66.62 117 PHE A O 1
ATOM 905 N N . HIS A 1 118 ? 23.879 -2.664 -13.825 1.00 54.53 118 HIS A N 1
ATOM 906 C CA . HIS A 1 118 ? 23.857 -3.987 -13.160 1.00 54.53 118 HIS A CA 1
ATOM 907 C C . HIS A 1 118 ? 22.452 -4.581 -12.862 1.00 54.53 118 HIS A C 1
ATOM 909 O O . HIS A 1 118 ? 22.321 -5.479 -12.033 1.00 54.53 118 HIS A O 1
ATOM 915 N N . GLY A 1 119 ? 21.390 -4.094 -13.507 1.00 56.53 119 GLY A N 1
ATOM 916 C CA . GLY A 1 119 ? 20.006 -4.533 -13.327 1.00 56.53 119 GLY A CA 1
ATOM 917 C C . GLY A 1 119 ? 19.481 -5.477 -14.411 1.00 56.53 119 GLY A C 1
ATOM 918 O O . GLY A 1 119 ? 18.302 -5.817 -14.373 1.00 56.53 119 GLY A O 1
ATOM 919 N N . THR A 1 120 ? 20.307 -5.912 -15.368 1.00 62.22 120 THR A N 1
ATOM 920 C CA . THR A 1 120 ? 19.867 -6.735 -16.510 1.00 62.22 120 THR A CA 1
ATOM 921 C C . THR A 1 120 ? 19.084 -7.984 -16.100 1.00 62.22 120 THR A C 1
ATOM 923 O O . THR A 1 120 ? 18.069 -8.267 -16.721 1.00 62.22 120 THR A O 1
ATOM 926 N N . GLU A 1 121 ? 19.446 -8.688 -15.022 1.00 66.56 121 GLU A N 1
ATOM 927 C CA . GLU A 1 121 ? 18.667 -9.852 -14.560 1.00 66.56 121 GLU A CA 1
ATOM 928 C C . GLU A 1 121 ? 17.254 -9.471 -14.074 1.00 66.56 121 GLU A C 1
ATOM 930 O O . GLU A 1 121 ? 16.276 -10.096 -14.490 1.00 66.56 121 GLU A O 1
ATOM 935 N N . LYS A 1 122 ? 17.125 -8.434 -13.230 1.00 68.25 122 LYS A N 1
ATOM 936 C CA . LYS A 1 122 ? 15.819 -7.957 -12.737 1.00 68.25 122 LYS A CA 1
ATOM 937 C C . LYS A 1 122 ? 14.970 -7.447 -13.901 1.00 68.25 122 LYS A C 1
ATOM 939 O O . LYS A 1 122 ? 13.794 -7.780 -14.019 1.00 68.25 122 LYS A O 1
ATOM 944 N N . TYR A 1 123 ? 15.577 -6.654 -14.775 1.00 69.56 123 TYR A N 1
ATOM 945 C CA . TYR A 1 123 ? 14.865 -5.929 -15.813 1.00 69.56 123 TYR A CA 1
ATOM 946 C C . TYR A 1 123 ? 14.497 -6.772 -17.020 1.00 69.56 123 TYR A C 1
ATOM 948 O O . TYR A 1 123 ? 13.391 -6.629 -17.529 1.00 69.56 123 TYR A O 1
ATOM 956 N N . VAL A 1 124 ? 15.353 -7.700 -17.444 1.00 74.12 124 VAL A N 1
ATOM 957 C CA . VAL A 1 124 ? 14.983 -8.652 -18.497 1.00 74.12 124 VAL A CA 1
ATOM 958 C C . VAL A 1 124 ? 13.802 -9.503 -18.033 1.00 74.12 124 VAL A C 1
ATOM 960 O O . VAL A 1 124 ? 12.845 -9.658 -18.787 1.00 74.12 124 VAL A O 1
ATOM 963 N N . ARG A 1 125 ? 13.800 -9.974 -16.777 1.00 74.12 125 ARG A N 1
ATOM 964 C CA . ARG A 1 125 ? 12.638 -10.684 -16.214 1.00 74.12 125 ARG A CA 1
ATOM 965 C C . ARG A 1 125 ? 11.393 -9.806 -16.160 1.00 74.12 125 ARG A C 1
ATOM 967 O O . ARG A 1 125 ? 10.343 -10.245 -16.603 1.00 74.12 125 ARG A O 1
ATOM 974 N N . LEU A 1 126 ? 11.503 -8.552 -15.715 1.00 75.12 126 LEU A N 1
ATOM 975 C CA . LEU A 1 126 ? 10.373 -7.615 -15.750 1.00 75.12 126 LEU A CA 1
ATOM 976 C C . LEU A 1 126 ? 9.810 -7.441 -17.170 1.00 75.12 126 LEU A C 1
ATOM 978 O O . LEU A 1 126 ? 8.597 -7.425 -17.334 1.00 75.12 126 LEU A O 1
ATOM 982 N N . TRP A 1 127 ? 10.647 -7.354 -18.204 1.00 73.62 127 TRP A N 1
ATOM 983 C CA . TRP A 1 127 ? 10.177 -7.229 -19.589 1.00 73.62 127 TRP A CA 1
ATOM 984 C C . TRP A 1 127 ? 9.552 -8.512 -20.148 1.00 73.62 127 TRP A C 1
ATOM 986 O O . TRP A 1 127 ? 8.581 -8.418 -20.899 1.00 73.62 127 TRP A O 1
ATOM 996 N N . MET A 1 128 ? 10.085 -9.685 -19.795 1.00 78.56 128 MET A N 1
ATOM 997 C CA . MET A 1 128 ? 9.577 -10.976 -20.276 1.00 78.56 128 MET A CA 1
ATOM 998 C C . MET A 1 128 ? 8.309 -11.428 -19.545 1.00 78.56 128 MET A C 1
ATOM 1000 O O . MET A 1 128 ? 7.385 -11.928 -20.180 1.00 78.56 128 MET A O 1
ATOM 1004 N N . ASP A 1 129 ? 8.257 -11.233 -18.228 1.00 78.31 129 ASP A N 1
ATOM 1005 C CA . ASP A 1 129 ? 7.250 -11.852 -17.364 1.00 78.31 129 ASP A CA 1
ATOM 1006 C C . ASP A 1 129 ? 6.064 -10.923 -17.060 1.00 78.31 129 ASP A C 1
ATOM 1008 O O . ASP A 1 129 ? 5.075 -11.380 -16.490 1.00 78.31 129 ASP A O 1
ATOM 1012 N N . THR A 1 130 ? 6.140 -9.627 -17.402 1.00 81.69 130 THR A N 1
ATOM 1013 C CA . THR A 1 130 ? 5.088 -8.647 -17.072 1.00 81.69 130 THR A CA 1
ATOM 1014 C C . THR A 1 130 ? 4.045 -8.519 -18.187 1.00 81.69 130 THR A C 1
ATOM 1016 O O . THR A 1 130 ? 4.363 -7.991 -19.264 1.00 81.69 130 THR A O 1
ATOM 1019 N N . PRO A 1 131 ? 2.776 -8.892 -17.923 1.00 86.75 131 PRO A N 1
ATOM 1020 C CA . PRO A 1 131 ? 1.665 -8.650 -18.839 1.00 86.75 131 PRO A CA 1
ATOM 1021 C C . PRO A 1 131 ? 1.503 -7.160 -19.159 1.00 86.75 131 PRO A C 1
ATOM 1023 O O . PRO A 1 131 ? 1.678 -6.304 -18.290 1.00 86.75 131 PRO A O 1
ATOM 1026 N N . ALA A 1 132 ? 1.190 -6.828 -20.416 1.00 87.25 132 ALA A N 1
ATOM 1027 C CA . ALA A 1 132 ? 1.153 -5.439 -20.883 1.00 87.25 132 ALA A CA 1
ATOM 1028 C C . ALA A 1 132 ? 0.133 -4.574 -20.126 1.00 87.25 132 ALA A C 1
ATOM 1030 O O . ALA A 1 132 ? 0.407 -3.416 -19.816 1.00 87.25 132 ALA A O 1
ATOM 1031 N N . ASP A 1 133 ? -1.005 -5.165 -19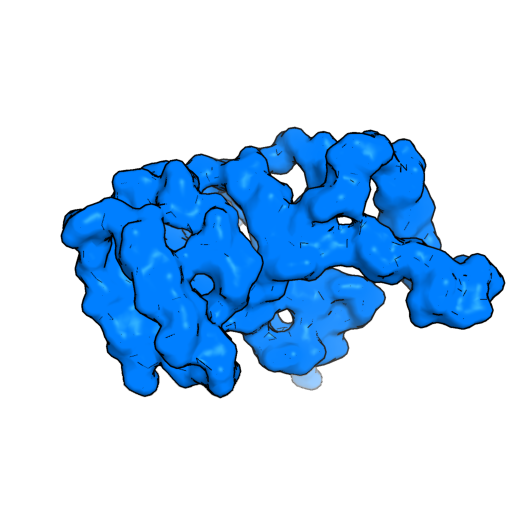.783 1.00 89.75 133 ASP A N 1
ATOM 1032 C CA . ASP A 1 133 ? -2.077 -4.575 -18.992 1.00 89.75 133 ASP A CA 1
ATOM 1033 C C . ASP A 1 133 ? -1.681 -4.316 -17.537 1.00 89.75 133 ASP A C 1
ATOM 1035 O O . ASP A 1 133 ? -2.341 -3.526 -16.886 1.00 89.75 133 ASP A O 1
ATOM 1039 N N . ARG A 1 134 ? -0.589 -4.894 -17.025 1.00 91.50 134 ARG A N 1
ATOM 1040 C CA . ARG A 1 134 ? -0.149 -4.736 -15.624 1.00 91.50 134 ARG A CA 1
ATOM 1041 C C . ARG A 1 134 ? 1.019 -3.769 -15.440 1.00 91.50 134 ARG A C 1
ATOM 1043 O O . ARG A 1 134 ? 1.397 -3.445 -14.321 1.00 91.50 134 ARG A O 1
ATOM 1050 N N . ARG A 1 135 ? 1.571 -3.249 -16.536 1.00 89.44 135 ARG A N 1
ATOM 1051 C CA . ARG A 1 135 ? 2.715 -2.317 -16.546 1.00 89.44 135 ARG A CA 1
ATOM 1052 C C . ARG A 1 135 ? 2.423 -0.955 -15.911 1.00 89.44 135 ARG A C 1
ATOM 1054 O O . ARG A 1 135 ? 3.354 -0.229 -15.591 1.00 89.44 135 ARG A O 1
ATOM 1061 N N . HIS A 1 136 ? 1.150 -0.601 -15.764 1.00 90.31 136 HIS A N 1
ATOM 1062 C CA . HIS A 1 136 ? 0.729 0.657 -15.152 1.00 90.31 136 HIS A CA 1
ATOM 1063 C C . HIS A 1 136 ? 0.631 0.585 -13.622 1.00 90.31 136 HIS A C 1
ATOM 1065 O O . HIS A 1 136 ? 0.511 1.632 -12.991 1.00 90.31 136 HIS A O 1
ATOM 1071 N N . LEU A 1 137 ? 0.665 -0.622 -13.043 1.00 92.44 137 LEU A N 1
ATOM 1072 C CA . LEU A 1 137 ? 0.478 -0.820 -11.610 1.00 92.44 137 LEU A CA 1
ATOM 1073 C C . LEU A 1 137 ? 1.644 -0.230 -10.817 1.00 92.44 137 LEU A C 1
ATOM 1075 O O . LEU A 1 137 ? 2.816 -0.366 -11.196 1.00 92.44 137 LEU A O 1
ATOM 1079 N N . ARG A 1 138 ? 1.303 0.402 -9.697 1.00 92.56 138 ARG A N 1
ATOM 1080 C CA . ARG A 1 138 ? 2.242 0.923 -8.704 1.00 92.56 138 ARG A CA 1
ATOM 1081 C C . ARG A 1 138 ? 2.212 0.052 -7.451 1.00 92.56 138 ARG A C 1
ATOM 1083 O O . ARG A 1 138 ? 1.479 -0.936 -7.349 1.00 92.56 138 ARG A O 1
ATOM 1090 N N . ASN A 1 139 ? 3.071 0.381 -6.492 1.00 92.12 139 ASN A N 1
ATOM 1091 C CA . ASN A 1 139 ? 3.240 -0.426 -5.286 1.00 92.12 139 ASN A CA 1
ATOM 1092 C C . ASN A 1 139 ? 1.960 -0.568 -4.461 1.00 92.12 139 ASN A C 1
ATOM 1094 O O . ASN A 1 139 ? 1.784 -1.602 -3.816 1.00 92.12 139 ASN A O 1
ATOM 1098 N N . LEU A 1 140 ? 1.091 0.447 -4.445 1.00 95.12 140 LEU A N 1
ATOM 1099 C CA . LEU A 1 140 ? -0.162 0.364 -3.701 1.00 95.12 140 LEU A CA 1
ATOM 1100 C C . LEU A 1 140 ? -1.098 -0.684 -4.299 1.00 95.12 140 LEU A C 1
ATOM 1102 O O . LEU A 1 140 ? -1.569 -1.533 -3.556 1.00 95.12 140 LEU A O 1
ATOM 1106 N N . GLU A 1 141 ? -1.321 -0.688 -5.612 1.00 96.06 141 GLU A N 1
ATOM 1107 C CA . GLU A 1 141 ? -2.174 -1.674 -6.281 1.00 96.06 141 GLU A CA 1
ATOM 1108 C C . GLU A 1 141 ? -1.656 -3.089 -6.052 1.00 96.06 141 GLU A C 1
ATOM 1110 O O . GLU A 1 141 ? -2.422 -3.984 -5.707 1.00 96.06 141 GLU A O 1
ATOM 1115 N N . LEU A 1 142 ? -0.342 -3.286 -6.180 1.00 94.81 142 LEU A N 1
ATOM 1116 C CA . LEU A 1 142 ? 0.275 -4.592 -5.954 1.00 94.81 142 LEU A CA 1
ATOM 1117 C C . LEU A 1 142 ? 0.105 -5.055 -4.502 1.00 94.81 142 LEU A C 1
ATOM 1119 O O . LEU A 1 142 ? -0.141 -6.234 -4.258 1.00 94.81 142 LEU A O 1
ATOM 1123 N N . TRP A 1 143 ? 0.184 -4.144 -3.529 1.00 95.19 143 TRP A N 1
ATOM 1124 C CA . TRP A 1 143 ? -0.057 -4.488 -2.128 1.00 95.19 143 TRP A CA 1
ATOM 1125 C C . TRP A 1 143 ? -1.544 -4.725 -1.837 1.00 95.19 143 TRP A C 1
ATOM 1127 O O . TRP A 1 143 ? -1.881 -5.650 -1.098 1.00 95.19 143 TRP A O 1
ATOM 1137 N N . LEU A 1 144 ? -2.443 -3.938 -2.427 1.00 96.56 144 LEU A N 1
ATOM 1138 C CA . LEU A 1 144 ? -3.891 -4.150 -2.346 1.00 96.56 144 LEU A CA 1
ATOM 1139 C C . LEU A 1 144 ? -4.292 -5.506 -2.946 1.00 96.56 144 LEU A C 1
ATOM 1141 O O . LEU A 1 144 ? -5.183 -6.167 -2.426 1.00 96.56 144 LEU A O 1
ATOM 1145 N N . GLU A 1 145 ? -3.612 -5.960 -4.001 1.00 95.88 145 GLU A N 1
ATOM 1146 C CA . GLU A 1 145 ? -3.791 -7.311 -4.533 1.00 95.88 145 GLU A CA 1
ATOM 1147 C C . GLU A 1 145 ? -3.177 -8.379 -3.618 1.00 95.88 145 GLU A C 1
ATOM 1149 O O . GLU A 1 145 ? -3.744 -9.461 -3.466 1.00 95.88 145 GLU A O 1
ATOM 1154 N N . ALA A 1 146 ? -2.008 -8.121 -3.029 1.00 96.44 146 ALA A N 1
ATOM 1155 C CA . ALA A 1 146 ? -1.285 -9.118 -2.249 1.00 96.44 146 ALA A CA 1
ATOM 1156 C C . ALA A 1 146 ? -1.888 -9.365 -0.860 1.00 96.44 146 ALA A C 1
ATOM 1158 O O . ALA A 1 146 ? -1.715 -10.454 -0.318 1.00 96.44 146 ALA A O 1
ATOM 1159 N N . MET A 1 147 ? -2.580 -8.395 -0.268 1.00 96.88 147 MET A N 1
ATOM 1160 C CA . MET A 1 147 ? -3.067 -8.456 1.112 1.00 96.88 147 MET A CA 1
ATOM 1161 C C . MET A 1 147 ? -4.553 -8.107 1.191 1.00 96.88 147 MET A C 1
ATOM 1163 O O . MET A 1 147 ? -5.027 -7.245 0.464 1.00 96.88 147 MET A O 1
ATOM 1167 N N . ASP A 1 148 ? -5.285 -8.717 2.121 1.00 97.25 148 ASP A N 1
ATOM 1168 C CA . ASP A 1 148 ? -6.628 -8.252 2.469 1.00 97.25 148 ASP A CA 1
ATOM 1169 C C . ASP A 1 148 ? -6.544 -7.056 3.429 1.00 97.25 148 ASP A C 1
ATOM 1171 O O . ASP A 1 148 ? -6.313 -7.213 4.628 1.00 97.25 148 ASP A O 1
ATOM 1175 N N . TRP A 1 149 ? -6.709 -5.850 2.886 1.00 97.56 149 TRP A N 1
ATOM 1176 C CA . TRP A 1 149 ? -6.693 -4.603 3.655 1.00 97.56 149 TRP A CA 1
ATOM 1177 C C . TRP A 1 149 ? -7.974 -4.377 4.464 1.00 97.56 149 TRP A C 1
ATOM 1179 O O . TRP A 1 149 ? -7.954 -3.587 5.407 1.00 97.56 149 TRP A O 1
ATOM 1189 N N . SER A 1 150 ? -9.063 -5.098 4.168 1.00 97.50 150 SER A N 1
ATOM 1190 C CA . SER A 1 150 ? -10.316 -4.959 4.920 1.00 97.50 150 SER A CA 1
ATOM 1191 C C . SER A 1 150 ? -10.191 -5.460 6.361 1.00 97.50 150 SER A C 1
ATOM 1193 O O . SER A 1 150 ? -10.972 -5.056 7.218 1.00 97.50 150 SER A O 1
ATOM 1195 N N . ALA A 1 151 ? -9.183 -6.294 6.635 1.00 97.62 151 ALA A N 1
ATOM 1196 C CA . ALA A 1 151 ? -8.849 -6.797 7.962 1.00 97.62 151 ALA A CA 1
ATOM 1197 C C . ALA A 1 151 ? -8.036 -5.808 8.819 1.00 97.62 151 ALA A C 1
ATOM 1199 O O . ALA A 1 151 ? -7.871 -6.050 10.018 1.00 97.62 151 ALA A O 1
ATOM 1200 N N . LEU A 1 152 ? -7.519 -4.717 8.237 1.00 97.81 152 LEU A N 1
ATOM 1201 C CA . LEU A 1 152 ? -6.740 -3.727 8.977 1.00 97.81 152 LEU A CA 1
ATOM 1202 C C . LEU A 1 152 ? -7.640 -2.959 9.936 1.00 97.81 152 LEU A C 1
ATOM 1204 O O . LEU A 1 152 ? -8.557 -2.267 9.512 1.00 97.81 152 LEU A O 1
ATOM 1208 N N . GLU A 1 153 ? -7.321 -3.027 11.225 1.00 98.00 153 GLU A N 1
ATOM 1209 C CA . GLU A 1 153 ? -8.000 -2.258 12.267 1.00 98.00 153 GLU A CA 1
ATOM 1210 C C . GLU A 1 153 ? -7.197 -1.017 12.672 1.00 98.00 153 GLU A C 1
ATOM 1212 O O . GLU A 1 153 ? -7.778 -0.000 13.059 1.00 98.00 153 GLU A O 1
ATOM 1217 N N . 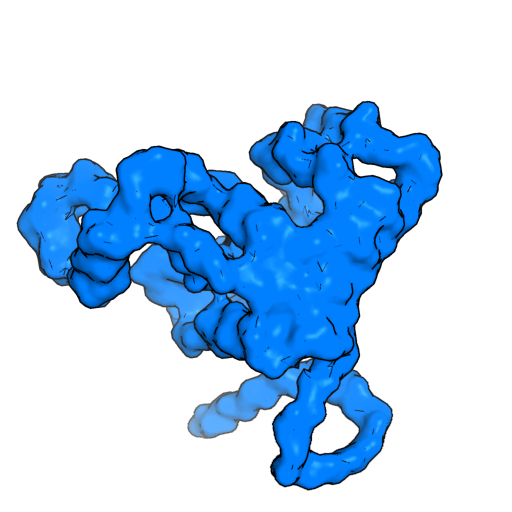VAL A 1 154 ? -5.866 -1.096 12.569 1.00 97.75 154 VAL A N 1
ATOM 1218 C CA . VAL A 1 154 ? -4.929 -0.029 12.931 1.00 97.75 154 VAL A CA 1
ATOM 1219 C C . VAL A 1 154 ? -3.998 0.261 11.759 1.00 97.75 154 VAL A C 1
ATOM 1221 O O . VAL A 1 154 ? -3.316 -0.639 11.266 1.00 97.75 154 VAL A O 1
ATOM 1224 N N . LEU A 1 155 ? -3.944 1.526 11.346 1.00 96.75 155 LEU A N 1
ATOM 1225 C CA . LEU A 1 155 ? -3.007 2.027 10.346 1.00 96.75 155 LEU A CA 1
ATOM 1226 C C . LEU A 1 155 ? -2.253 3.234 10.903 1.00 96.75 155 LEU A C 1
ATOM 1228 O O . LEU A 1 155 ? -2.868 4.209 11.328 1.00 96.75 155 LEU A O 1
ATOM 1232 N N . GLU A 1 156 ? -0.928 3.187 10.857 1.00 95.50 156 GLU A N 1
ATOM 1233 C CA . GLU A 1 156 ? -0.052 4.293 11.227 1.00 95.50 156 GLU A CA 1
ATOM 1234 C C . GLU A 1 156 ? 0.847 4.680 10.049 1.00 95.50 156 GLU A C 1
ATOM 1236 O O . GLU A 1 156 ? 1.601 3.854 9.534 1.00 95.50 156 GLU A O 1
ATOM 1241 N N . LEU A 1 157 ? 0.780 5.944 9.631 1.00 92.00 157 LEU A N 1
ATOM 1242 C CA . LEU A 1 157 ? 1.585 6.508 8.549 1.00 92.00 157 LEU A CA 1
ATOM 1243 C C . LEU A 1 157 ? 2.546 7.562 9.113 1.00 92.00 157 LEU A C 1
ATOM 1245 O O . LEU A 1 157 ? 2.144 8.673 9.464 1.00 92.00 157 LEU A O 1
ATOM 1249 N N . ARG A 1 158 ? 3.825 7.198 9.194 1.00 88.88 158 ARG A N 1
ATOM 1250 C CA . ARG A 1 158 ? 4.943 8.045 9.620 1.00 88.88 158 ARG A CA 1
ATOM 1251 C C . ARG A 1 158 ? 5.548 8.760 8.408 1.00 88.88 158 ARG A C 1
ATOM 1253 O O . ARG A 1 158 ? 5.821 8.140 7.378 1.00 88.88 158 ARG A O 1
ATOM 1260 N N . GLY A 1 159 ? 5.780 10.063 8.522 1.00 79.75 159 GLY A N 1
ATOM 1261 C CA . GLY A 1 159 ? 6.295 10.907 7.437 1.00 79.75 159 GLY A CA 1
ATOM 1262 C C . GLY A 1 159 ? 5.251 11.478 6.463 1.00 79.75 159 GLY A C 1
ATOM 1263 O O . GLY A 1 159 ? 5.638 12.073 5.456 1.00 79.75 159 GLY A O 1
ATOM 1264 N N . GLY A 1 160 ? 3.953 11.378 6.768 1.00 82.12 160 GLY A N 1
ATOM 1265 C CA . GLY A 1 160 ? 2.855 11.963 5.984 1.00 82.12 160 GLY A CA 1
ATOM 1266 C C . GLY A 1 160 ? 2.103 10.978 5.086 1.00 82.12 160 GLY A C 1
ATOM 1267 O O . GLY A 1 160 ? 2.347 9.774 5.108 1.00 82.12 160 GLY A O 1
ATOM 1268 N N . VAL A 1 161 ? 1.153 11.506 4.305 1.00 86.31 161 VAL A N 1
ATOM 1269 C CA . VAL A 1 161 ? 0.288 10.712 3.415 1.00 86.31 161 VAL A CA 1
ATOM 1270 C C . VAL A 1 161 ? 0.485 11.140 1.967 1.00 86.31 161 VAL A C 1
ATOM 1272 O O . VAL A 1 161 ? 0.309 12.310 1.625 1.00 86.31 161 VAL A O 1
ATOM 1275 N N . GLU A 1 162 ? 0.798 10.177 1.102 1.00 88.88 162 GLU A N 1
ATOM 1276 C CA . GLU A 1 162 ? 0.832 10.395 -0.342 1.00 88.88 162 GLU A CA 1
ATOM 1277 C C . GLU A 1 162 ? -0.583 10.633 -0.884 1.00 88.88 162 GLU A C 1
ATOM 1279 O O . GLU A 1 162 ? -1.521 9.905 -0.554 1.00 88.88 162 GLU A O 1
ATOM 1284 N N . GLY A 1 163 ? -0.741 11.609 -1.785 1.00 89.75 163 GLY A N 1
ATOM 1285 C CA . GLY A 1 163 ? -2.028 11.858 -2.446 1.00 89.75 163 GLY A CA 1
ATOM 1286 C C . GLY A 1 163 ? -2.578 10.612 -3.142 1.00 89.75 163 GLY A C 1
ATOM 1287 O O . GLY A 1 163 ? -3.767 10.334 -3.043 1.00 89.75 163 GLY A O 1
ATOM 1288 N N . TYR A 1 164 ? -1.685 9.826 -3.748 1.00 91.38 164 TYR A N 1
ATOM 1289 C CA . TYR A 1 164 ? -2.017 8.564 -4.400 1.00 91.38 164 TYR A CA 1
ATOM 1290 C C . TYR A 1 164 ? -2.646 7.544 -3.436 1.00 91.38 164 TYR A C 1
ATOM 1292 O O . TYR A 1 164 ? -3.650 6.915 -3.762 1.00 91.38 164 TYR A O 1
ATOM 1300 N N . PHE A 1 165 ? -2.107 7.435 -2.216 1.00 93.19 165 PHE A N 1
ATOM 1301 C CA . PHE A 1 165 ? -2.680 6.593 -1.168 1.00 93.19 165 PHE A CA 1
ATOM 1302 C C . PHE A 1 165 ? -4.067 7.079 -0.751 1.00 93.19 165 PHE A C 1
ATOM 1304 O O . PHE A 1 165 ? -5.002 6.283 -0.681 1.00 93.19 165 PHE A O 1
ATOM 1311 N N . ALA A 1 166 ? -4.210 8.387 -0.518 1.00 92.94 166 ALA A N 1
ATOM 1312 C CA . ALA A 1 166 ? -5.478 8.986 -0.112 1.00 92.94 166 ALA A CA 1
ATOM 1313 C C . ALA A 1 166 ? -6.606 8.774 -1.135 1.00 92.94 166 ALA A C 1
ATOM 1315 O O . ALA A 1 166 ? -7.769 8.737 -0.746 1.00 92.94 166 ALA A O 1
ATOM 1316 N N . ASP A 1 167 ? -6.264 8.629 -2.415 1.00 93.25 167 ASP A N 1
ATOM 1317 C CA . ASP A 1 167 ? -7.240 8.488 -3.494 1.00 93.25 167 ASP A CA 1
ATOM 1318 C C . ASP A 1 167 ? -7.667 7.028 -3.715 1.00 93.25 167 ASP A C 1
ATOM 1320 O O . ASP A 1 167 ? -8.804 6.783 -4.118 1.00 93.25 167 ASP A O 1
ATOM 1324 N N . LEU A 1 168 ? -6.783 6.059 -3.446 1.00 96.06 168 LEU A N 1
ATOM 1325 C CA . LEU A 1 168 ? -7.006 4.657 -3.816 1.00 96.06 168 LEU A CA 1
ATOM 1326 C C . LEU A 1 168 ? -7.243 3.713 -2.631 1.00 96.06 168 LEU A C 1
ATOM 1328 O O . LEU A 1 168 ? -8.016 2.768 -2.753 1.00 96.06 168 LEU A O 1
ATOM 1332 N N . ALA A 1 169 ? -6.600 3.938 -1.486 1.00 96.25 169 ALA A N 1
ATOM 1333 C CA . ALA A 1 169 ? -6.703 3.040 -0.336 1.00 96.25 169 ALA A CA 1
ATOM 1334 C C . ALA A 1 169 ? -8.071 3.025 0.388 1.00 96.25 169 ALA A C 1
ATOM 1336 O O . ALA A 1 169 ? -8.454 1.947 0.850 1.00 96.25 169 ALA A O 1
ATOM 1337 N N . PRO A 1 170 ? -8.830 4.139 0.516 1.00 96.38 170 PRO A N 1
ATOM 1338 C CA . PRO A 1 170 ? -10.001 4.184 1.401 1.00 96.38 170 PRO A CA 1
ATOM 1339 C C . PRO A 1 170 ? -11.062 3.093 1.173 1.00 96.38 170 PRO A C 1
ATOM 1341 O O . PRO A 1 170 ? -11.492 2.493 2.160 1.00 96.38 170 PRO A O 1
ATOM 1344 N N . PRO A 1 171 ? -11.442 2.738 -0.073 1.00 97.00 171 PRO A N 1
ATOM 1345 C CA . PRO A 1 171 ? -12.412 1.668 -0.324 1.00 97.00 171 PRO A CA 1
ATOM 1346 C C . PRO A 1 171 ? -11.995 0.290 0.211 1.00 97.00 171 PRO A C 1
ATOM 1348 O O . PRO A 1 171 ? -12.842 -0.582 0.381 1.00 97.00 171 PRO A O 1
ATOM 1351 N N . HIS A 1 172 ? -10.703 0.086 0.473 1.00 97.50 172 HIS A N 1
ATOM 1352 C CA . HIS A 1 172 ? -10.146 -1.170 0.969 1.00 97.50 172 HIS A CA 1
ATOM 1353 C C . HIS A 1 172 ? -9.945 -1.182 2.492 1.00 97.50 172 HIS A C 1
ATOM 1355 O O . HIS A 1 172 ? -9.612 -2.222 3.049 1.00 97.50 172 HIS A O 1
ATOM 1361 N N . LEU A 1 173 ? -10.164 -0.054 3.176 1.00 96.88 173 LEU A N 1
ATOM 1362 C CA . LEU A 1 173 ? -9.931 0.134 4.613 1.00 96.88 173 LEU A CA 1
ATOM 1363 C C . LEU A 1 173 ? -11.224 0.001 5.436 1.00 96.88 173 LEU A C 1
ATOM 1365 O O . LEU A 1 173 ? -11.441 0.721 6.408 1.00 96.88 173 LEU A O 1
ATOM 1369 N N . THR A 1 174 ? -12.115 -0.916 5.055 1.00 96.06 174 THR A N 1
ATOM 1370 C CA . THR A 1 174 ? -13.454 -1.033 5.664 1.00 96.06 174 THR A CA 1
ATOM 1371 C C . THR A 1 174 ? -13.441 -1.505 7.119 1.00 96.06 174 THR A C 1
ATOM 1373 O O . THR A 1 174 ? -14.392 -1.232 7.846 1.00 96.06 174 THR A O 1
ATOM 1376 N N . GLY A 1 175 ? -12.399 -2.221 7.549 1.00 96.12 175 GLY A N 1
ATOM 1377 C CA . GLY A 1 175 ? -12.221 -2.650 8.941 1.00 96.12 175 GLY A CA 1
ATOM 1378 C C . GLY A 1 175 ? -11.495 -1.637 9.823 1.00 96.12 175 GLY A C 1
ATOM 1379 O O . GLY A 1 175 ? -11.333 -1.892 11.019 1.00 96.12 175 GLY A O 1
ATOM 1380 N N . LEU A 1 176 ? -11.059 -0.504 9.259 1.00 97.56 176 LEU A N 1
ATOM 1381 C CA . LEU A 1 176 ? -10.212 0.449 9.960 1.00 97.56 176 LEU A CA 1
ATOM 1382 C C . LEU A 1 176 ? -10.970 1.084 11.129 1.00 97.56 176 LEU A C 1
ATOM 1384 O O . LEU A 1 176 ? -12.088 1.576 10.982 1.00 97.56 176 LEU A O 1
ATOM 1388 N N . LYS A 1 177 ? -10.335 1.089 12.301 1.00 96.31 177 LYS A N 1
ATOM 1389 C CA . LYS A 1 177 ? -10.851 1.709 13.531 1.00 96.31 177 LYS A CA 1
ATOM 1390 C C . LYS A 1 177 ? -9.959 2.851 13.990 1.00 96.31 177 LYS A C 1
ATOM 1392 O O . LYS A 1 177 ? -10.456 3.849 14.505 1.00 96.31 177 LYS A O 1
ATOM 1397 N N . HIS A 1 178 ? -8.651 2.714 13.791 1.00 96.44 178 HIS A N 1
ATOM 1398 C CA . HIS A 1 178 ? -7.655 3.667 14.256 1.00 96.44 178 HIS A CA 1
ATOM 1399 C C . HIS A 1 178 ? -6.720 4.063 13.121 1.00 96.44 178 HIS A C 1
ATOM 1401 O O . HIS A 1 178 ? -6.055 3.213 12.530 1.00 96.44 178 HIS A O 1
ATOM 1407 N N . LEU A 1 179 ? -6.655 5.364 12.854 1.00 94.81 179 LEU A N 1
ATOM 1408 C CA . LEU A 1 179 ? -5.709 5.958 11.924 1.00 94.81 179 LEU A CA 1
ATOM 1409 C C . LEU A 1 179 ? -4.788 6.905 12.689 1.00 94.81 179 LEU A C 1
ATOM 1411 O O . LEU A 1 179 ? -5.246 7.897 13.254 1.00 94.81 179 LEU A O 1
ATOM 1415 N N . ALA A 1 180 ? -3.492 6.625 12.664 1.00 93.00 180 ALA A N 1
ATOM 1416 C CA . ALA A 1 180 ? -2.461 7.528 13.140 1.00 93.00 180 ALA A CA 1
ATOM 1417 C C . ALA A 1 180 ? -1.678 8.093 11.952 1.00 93.00 180 ALA A C 1
ATOM 1419 O O . ALA A 1 180 ? -1.232 7.348 11.080 1.00 93.00 180 ALA A O 1
ATOM 1420 N N . VAL A 1 181 ? -1.514 9.412 11.896 1.00 88.50 181 VAL A N 1
ATOM 1421 C CA . VAL A 1 181 ? -0.727 10.068 10.844 1.00 88.50 181 VAL A CA 1
ATOM 1422 C C . VAL A 1 181 ? 0.234 11.048 11.491 1.00 88.50 181 VAL A C 1
ATOM 1424 O O . VAL A 1 181 ? -0.173 11.904 12.276 1.00 88.50 181 VAL A O 1
ATOM 1427 N N . GLU A 1 182 ? 1.509 10.927 11.150 1.00 85.50 182 GLU A N 1
ATOM 1428 C CA . GLU A 1 182 ? 2.519 11.933 11.454 1.00 85.50 182 GLU A CA 1
ATOM 1429 C C . GLU A 1 182 ? 2.452 13.049 10.412 1.00 85.50 182 GLU A C 1
ATOM 1431 O O . GLU A 1 182 ? 2.452 12.797 9.199 1.00 85.50 182 GLU A O 1
ATOM 1436 N N . GLU A 1 183 ? 2.408 14.301 10.866 1.00 68.81 183 GLU A N 1
ATOM 1437 C CA . GLU A 1 183 ? 2.430 15.451 9.969 1.00 68.81 183 GLU A CA 1
ATOM 1438 C C . GLU A 1 183 ? 3.810 15.610 9.291 1.00 68.81 183 GLU A C 1
ATOM 1440 O O . GLU A 1 183 ? 4.663 16.393 9.689 1.00 68.81 183 GLU A O 1
ATOM 1445 N N . GLY A 1 184 ? 4.025 14.885 8.194 1.00 63.75 184 GLY A N 1
ATOM 1446 C CA . GLY A 1 184 ? 5.086 15.135 7.213 1.00 63.75 184 GLY A CA 1
ATOM 1447 C C . GLY A 1 184 ? 5.030 16.499 6.487 1.00 63.75 184 GLY A C 1
ATOM 1448 O O . GLY A 1 184 ? 4.049 17.249 6.514 1.00 63.75 184 GLY A O 1
ATOM 1449 N N . TRP A 1 185 ? 6.122 16.835 5.791 1.00 53.69 185 TRP A N 1
ATOM 1450 C CA . TRP A 1 185 ? 6.350 18.149 5.172 1.00 53.69 185 TRP A CA 1
ATOM 1451 C C . TRP A 1 185 ? 5.397 18.476 4.005 1.00 53.69 185 TRP A C 1
ATOM 1453 O O . TRP A 1 185 ? 5.267 17.700 3.067 1.00 53.69 185 TRP A O 1
ATOM 1463 N N . LYS A 1 186 ? 4.827 19.696 4.018 1.00 54.16 186 LYS A N 1
ATOM 1464 C CA . LYS A 1 186 ? 4.084 20.450 2.965 1.00 54.16 186 LYS A CA 1
ATOM 1465 C C . LYS A 1 186 ? 2.926 19.766 2.201 1.00 54.16 186 LYS A C 1
ATOM 1467 O O . LYS A 1 186 ? 2.058 20.496 1.730 1.00 54.16 186 LYS A O 1
ATOM 1472 N N . GLN A 1 187 ? 2.848 18.439 2.102 1.00 58.94 187 GLN A N 1
ATOM 1473 C CA . GLN A 1 187 ? 1.845 17.696 1.317 1.00 58.94 187 GLN A CA 1
ATOM 1474 C C . GLN A 1 187 ? 0.560 17.363 2.099 1.00 58.94 187 GLN A C 1
ATOM 1476 O O . GLN A 1 187 ? -0.429 16.924 1.516 1.00 58.94 187 GLN A O 1
ATOM 1481 N N . ASN A 1 188 ? 0.530 17.630 3.406 1.00 67.19 188 ASN A N 1
ATOM 1482 C CA . ASN A 1 188 ? -0.518 17.117 4.291 1.00 67.19 188 ASN A CA 1
ATOM 1483 C C . ASN A 1 188 ? -1.755 18.008 4.449 1.00 67.19 188 ASN A C 1
ATOM 1485 O O . ASN A 1 188 ? -2.815 17.504 4.814 1.00 67.19 188 ASN A O 1
ATOM 1489 N N . LYS A 1 189 ? -1.665 19.309 4.131 1.00 72.69 189 LYS A N 1
ATOM 1490 C CA . LYS A 1 189 ? -2.754 20.265 4.417 1.00 72.69 189 LYS A CA 1
ATOM 1491 C C . LYS A 1 189 ? -4.062 19.961 3.684 1.00 72.69 189 LYS A C 1
ATOM 1493 O O . LYS A 1 189 ? -5.123 20.258 4.216 1.00 72.69 189 LYS A O 1
ATOM 1498 N N . SER A 1 190 ? -3.996 19.393 2.481 1.00 81.38 190 SER A N 1
ATOM 1499 C CA . SER A 1 190 ? -5.180 18.986 1.710 1.00 81.38 190 SER A CA 1
ATOM 1500 C C . SER A 1 190 ? -5.378 17.472 1.661 1.00 81.38 190 SER A C 1
ATOM 1502 O O . SER A 1 190 ? -6.507 17.013 1.518 1.00 81.38 190 SER A O 1
ATOM 1504 N N . THR A 1 191 ? -4.301 16.694 1.780 1.00 87.75 191 THR A N 1
ATOM 1505 C CA . THR A 1 191 ? -4.345 15.237 1.599 1.00 87.75 191 THR A CA 1
ATOM 1506 C C . THR A 1 191 ? -4.956 14.525 2.799 1.00 87.75 191 THR A C 1
ATOM 1508 O O . THR A 1 191 ? -5.814 13.669 2.609 1.00 87.75 191 THR A O 1
ATOM 1511 N N . ILE A 1 192 ? -4.588 14.911 4.028 1.00 86.19 192 ILE A N 1
ATOM 1512 C CA . ILE A 1 192 ? -5.151 14.296 5.239 1.00 86.19 192 ILE A CA 1
ATOM 1513 C C . ILE A 1 192 ? -6.669 14.534 5.319 1.00 86.19 192 ILE A C 1
ATOM 1515 O O . ILE A 1 192 ? -7.396 13.553 5.453 1.00 86.19 192 ILE A O 1
ATOM 1519 N N . PRO A 1 193 ? -7.192 15.769 5.151 1.00 88.06 193 PRO A N 1
ATOM 1520 C CA . PRO A 1 193 ? -8.640 15.981 5.124 1.00 88.06 193 PRO A CA 1
ATOM 1521 C C . PRO A 1 193 ? -9.363 15.158 4.052 1.00 88.06 193 PRO A C 1
ATOM 1523 O O . PRO A 1 193 ? -10.449 14.648 4.307 1.00 88.06 193 PRO A O 1
ATOM 1526 N N . ARG A 1 194 ? -8.761 15.000 2.864 1.00 90.50 194 ARG A N 1
ATOM 1527 C CA . ARG A 1 194 ? -9.341 14.209 1.769 1.00 90.50 194 ARG A CA 1
ATOM 1528 C C . ARG A 1 194 ? -9.387 12.714 2.087 1.00 90.50 194 ARG A C 1
ATOM 1530 O O . ARG A 1 194 ? -10.410 12.082 1.832 1.00 90.50 194 ARG A O 1
ATOM 1537 N N . LEU A 1 195 ? -8.311 12.173 2.665 1.00 91.00 195 LEU A N 1
ATOM 1538 C CA . LEU A 1 195 ? -8.273 10.795 3.155 1.00 91.00 195 LEU A CA 1
ATOM 1539 C C . LEU A 1 195 ? -9.374 10.580 4.198 1.00 91.00 195 LEU A C 1
ATOM 1541 O O . LEU A 1 195 ? -10.186 9.676 4.043 1.00 91.00 195 LEU A O 1
ATOM 1545 N N . LEU A 1 196 ? -9.447 11.445 5.213 1.00 89.12 196 LEU A N 1
ATOM 1546 C CA . LEU A 1 196 ? -10.442 11.342 6.284 1.00 89.12 196 LEU A CA 1
ATOM 1547 C C . LEU A 1 196 ? -11.877 11.388 5.757 1.00 89.12 196 LEU A C 1
ATOM 1549 O O . LEU A 1 196 ? -12.699 10.588 6.181 1.00 89.12 196 LEU A O 1
ATOM 1553 N N . ALA A 1 197 ? -12.163 12.271 4.798 1.00 91.31 197 ALA A N 1
ATOM 1554 C CA . ALA A 1 197 ? -13.484 12.374 4.178 1.00 91.31 197 ALA A CA 1
ATOM 1555 C C . ALA A 1 197 ? -13.891 11.125 3.372 1.00 91.31 197 ALA A C 1
ATOM 1557 O O . ALA A 1 197 ? -15.063 10.978 3.035 1.00 91.31 197 ALA A O 1
ATOM 1558 N N . SER A 1 198 ? -12.934 10.257 3.036 1.00 93.44 198 SER A N 1
ATOM 1559 C CA . SER A 1 198 ? -13.154 9.039 2.248 1.00 93.44 198 SER A CA 1
ATOM 1560 C C . SER A 1 198 ? -13.178 7.767 3.106 1.00 93.44 198 SER A C 1
ATOM 1562 O O . SER A 1 198 ? -13.412 6.681 2.577 1.00 93.44 198 SER A O 1
ATOM 1564 N N . LEU A 1 199 ? -12.909 7.882 4.411 1.00 93.44 199 LEU A N 1
ATOM 1565 C CA . LEU A 1 199 ? -12.901 6.770 5.360 1.00 93.44 199 LEU A CA 1
ATOM 1566 C C . LEU A 1 199 ? -14.262 6.612 6.057 1.00 93.44 199 LEU A C 1
ATOM 1568 O O . LEU A 1 199 ? -15.053 7.554 6.078 1.00 93.44 199 LEU A O 1
ATOM 1572 N N . PRO A 1 200 ? -14.549 5.438 6.654 1.00 89.69 200 PRO A N 1
ATOM 1573 C CA . PRO A 1 200 ? -15.743 5.262 7.476 1.00 89.69 200 PRO A CA 1
ATOM 1574 C C . PRO A 1 200 ? -15.796 6.261 8.643 1.00 89.69 200 PRO A C 1
ATOM 1576 O O . PRO A 1 200 ? -14.789 6.479 9.318 1.00 89.69 200 PRO A O 1
ATOM 1579 N N . ASP A 1 201 ? -16.987 6.781 8.957 1.00 86.88 201 ASP A N 1
ATOM 1580 C CA . ASP A 1 201 ? -17.207 7.736 10.064 1.00 86.88 201 ASP A CA 1
ATOM 1581 C C . ASP A 1 201 ? -16.764 7.199 11.441 1.00 86.88 201 ASP A C 1
ATOM 1583 O O . ASP A 1 201 ? -16.548 7.961 12.382 1.00 86.88 201 ASP A O 1
ATOM 1587 N N . SER A 1 202 ? -16.636 5.876 11.577 1.00 85.81 202 SER A N 1
ATOM 1588 C CA . SER A 1 202 ? -16.187 5.200 12.797 1.00 85.81 202 SER A CA 1
ATOM 1589 C C . SER A 1 202 ? -14.676 5.267 13.040 1.00 85.81 202 SER A C 1
ATOM 1591 O O . SER A 1 202 ? -14.220 4.792 14.079 1.00 85.81 202 SER A O 1
ATOM 1593 N N . VAL A 1 203 ? -13.884 5.793 12.101 1.00 90.88 203 VAL A N 1
ATOM 1594 C CA . VAL A 1 203 ? -12.422 5.842 12.233 1.00 90.88 203 VAL A CA 1
ATOM 1595 C C . VAL A 1 203 ? -12.004 6.949 13.199 1.00 90.88 203 VAL A C 1
ATOM 1597 O O . VAL A 1 203 ? -12.271 8.132 12.991 1.00 90.88 203 VAL A O 1
ATOM 1600 N N . HIS A 1 204 ? -11.263 6.574 14.238 1.00 87.50 204 HIS A N 1
ATOM 1601 C CA . HIS A 1 204 ? -10.639 7.513 15.160 1.00 87.50 204 HIS A CA 1
ATOM 1602 C C . HIS A 1 204 ? -9.277 7.966 14.630 1.00 87.50 204 HIS A C 1
ATOM 1604 O O . HIS A 1 204 ? -8.371 7.150 14.447 1.00 87.50 204 HIS A O 1
ATOM 1610 N N . LEU A 1 205 ? -9.125 9.276 14.426 1.00 84.25 205 LEU A N 1
ATOM 1611 C CA . LEU A 1 205 ? -7.860 9.895 14.043 1.00 84.25 205 LEU A CA 1
ATOM 1612 C C . LEU A 1 205 ? -7.014 10.241 15.271 1.00 84.25 205 LEU A C 1
ATOM 1614 O O . LEU A 1 205 ? -7.483 10.907 16.195 1.00 84.25 205 LEU A O 1
ATOM 1618 N N . GLN A 1 206 ? -5.738 9.881 15.216 1.00 82.25 206 GLN A N 1
ATOM 1619 C CA . GLN A 1 206 ? -4.703 10.349 16.124 1.00 82.25 206 GLN A CA 1
ATOM 1620 C C . GLN A 1 206 ? -3.617 11.074 15.322 1.00 82.25 206 GLN A C 1
ATOM 1622 O O . GLN A 1 206 ? -2.996 10.502 14.430 1.00 82.25 206 GLN A O 1
ATOM 1627 N N . SER A 1 207 ? -3.369 12.344 15.642 1.00 73.50 207 SER A N 1
ATOM 1628 C CA . SER A 1 207 ? -2.179 13.030 15.132 1.00 73.50 207 SER A CA 1
ATOM 1629 C C . SER A 1 207 ? -0.970 12.548 15.922 1.00 73.50 207 SER A C 1
ATOM 1631 O O . SER A 1 207 ? -0.989 12.594 17.155 1.00 73.50 207 SER A O 1
ATOM 1633 N N . LEU A 1 208 ? 0.073 12.100 15.229 1.00 70.88 208 LEU A N 1
ATOM 1634 C CA . LEU A 1 208 ? 1.378 11.881 15.845 1.00 70.88 208 LEU A CA 1
ATOM 1635 C C . LEU A 1 208 ? 2.120 13.222 15.869 1.00 70.88 208 LEU A C 1
ATOM 1637 O O . LEU A 1 208 ? 2.113 13.944 14.870 1.00 70.88 208 LEU A O 1
ATOM 1641 N N . ALA A 1 209 ? 2.646 13.576 17.042 1.00 57.19 209 ALA A N 1
ATOM 1642 C CA . ALA A 1 209 ? 3.385 14.812 17.292 1.00 57.19 209 ALA A CA 1
ATOM 1643 C C . ALA A 1 209 ? 4.875 14.650 16.984 1.00 57.19 209 ALA A C 1
ATOM 1645 O O . ALA A 1 209 ? 5.387 13.526 17.197 1.00 57.19 209 ALA A O 1
#

Secondary structure (DSSP, 8-state):
-PPPP-------S---S--PPPSEEEEEE-STT-TTHHHHHHHHHHH-TT--EEEEEE-TT-SSSTT-SSS----TT--------SEEEEES--SS--HHHHT-GGGGTSHHHHHHSTTHHHHHHHHHHS-GGGTT--HHHHHHHHS-GGG--EEEEET---HHHHHHSGGG-TT--EEEEE--SSSHHHHHHHHHHTS-TTPEEEEE-

Radius of gyration: 18.15 Å; Cα contacts (8 Å, |Δi|>4): 361; chains: 1; bounding box: 51×45×50 Å

Foldseek 3Di:
DDDDDPQPDPDPDDDDDDPAQDLEGEAEQDAEAAPDRLVVVLVSQQVHQNHAYYAYAADQRFRYDPDCGAARPFDLLAPAAGHAHQYYHYHRHDFADAPLVRLDQVVQVGDVSSVVPPCCVVNVCCVPVHDPVSRNHTRNVNVVRHYQQCNHQYYAYHQFDDLVCLVPVAVRNNNYQEYEYEDHPDPHPPSVVSSVVSHDPNHDYDYDD

Nearest PDB structures (foldseek):
  1y9j-assembly1_A  TM=3.644E-01  e=2.174E+00  Rattus norvegicus
  1x1p-assembly1_A  TM=4.560E-01  e=9.796E+00  Thermococcus kodakarensis KOD1

Solvent-accessible surface area (backbone atoms only — not comparable to full-atom values): 11765 Å² total; per-residue (Å²): 134,86,84,78,84,80,72,73,70,88,70,86,75,83,84,71,102,61,96,70,61,54,52,58,47,64,44,77,35,56,32,69,80,43,73,59,53,49,57,52,49,47,54,45,38,61,73,22,69,67,27,31,33,38,40,39,38,37,34,92,79,15,19,27,65,87,84,62,26,46,44,68,83,70,60,68,67,54,92,56,58,40,31,56,28,36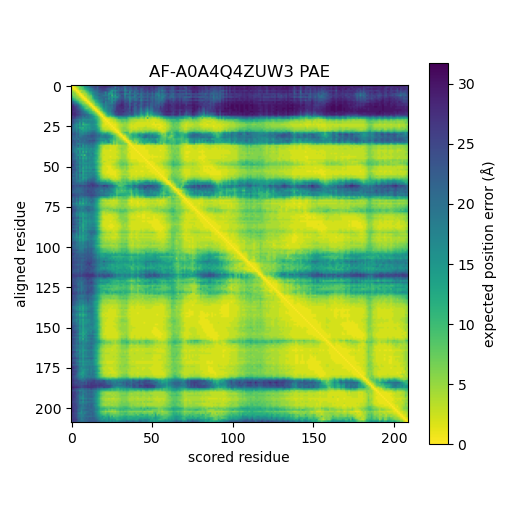,32,42,33,39,22,54,63,51,48,82,47,36,74,54,69,70,66,40,35,73,84,48,81,29,61,69,51,41,61,74,36,98,48,51,73,65,46,52,46,51,66,75,62,38,51,80,91,42,52,81,52,29,44,46,57,53,46,60,68,23,27,51,46,44,53,21,31,35,40,33,31,39,71,34,60,56,61,66,49,43,73,62,46,40,88,41,40,76,42,40,40,38,40,36,40,26,84,27,81,91,56,39,86,62,30,51,60,50,29,59,75,53,42,66,92,75,47,44,79,40,80,48,131